Protein AF-A0A351NVK6-F1 (afdb_monomer)

Secondary structure (DSSP, 8-state):
--------EEEEEE-SS-HHHHHHHHHHHHHH-HHHHHHHTTT-EEEE-S--BSSSSHHHHHHHHHSTT--EEEEEEE-HHHHBTTS-TT-HHHHHHHHHHHHHHHHHHT-EEEEE-PBPSSGGG-BSS-HHHHHH-SEEEEEEEETTEEEEEEEEESSS-S--EEEEEEEEEEEEE-TTS-EEEEEEEEE----GGGTT------HHHHHHHHHHHHHHHHH-B---S-TTS-TTS-B--HHHHHHHHHHHHHHTT---

Mean predicted aligned error: 12.39 Å

Radius of gyration: 25.64 Å; Cα contacts (8 Å, |Δi|>4): 392; chains: 1; 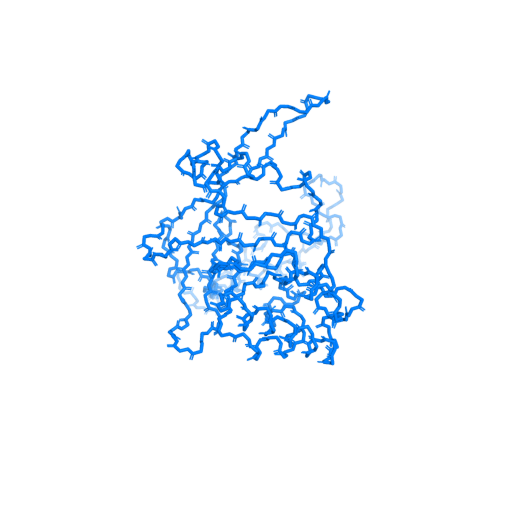bounding box: 64×57×59 Å

pLDDT: mean 86.12, std 10.85, range [50.62, 97.88]

Nearest PDB structures (foldseek):
  8rxc-assembly1_F  TM=6.927E-01  e=2.522E-06  Streptococcus pneumoniae
  7s65-assembly1_D  TM=7.298E-01  e=1.080E-04  Synechococcus elongatus
  7qv8-assembly1_A  TM=6.633E-01  e=9.583E-05  Leishmania infantum
  8gbj-assembly1_C  TM=6.258E-01  e=2.976E-04  Homo sapiens
  2vk7-assembly2_B  TM=3.789E-01  e=2.896E+00  Clostridium perfringens

Sequence (260 aa):
MGHKTRIGQVLYLACEGGKKSFAPRIEAISRAKSFLKEKRDSDNFLLLPLQVDLHGKQDAQAITAAIPEQKLSLIVVDTLAMSIGAGSENDSADMAQFIQNIGKLKAHYNCHVMIIHHTGKDKSRGARGHTSLRAAVDTEIEVKVDGSIRIAETKKQRDMENGKKVGFTLRVIELGLDDEHDQITSCVVEQSDADLSSVGRARKVSPNERIAKQALDAAIAQFGRKMADKENYPANRNVVSIDNWRSIFLKMRIDSGAKE

Structure (mmCIF, N/CA/C/O backbone):
data_AF-A0A351NVK6-F1
#
_entry.id   AF-A0A351NVK6-F1
#
loop_
_atom_site.group_PDB
_atom_site.id
_atom_site.type_symbol
_atom_site.label_atom_id
_atom_site.label_alt_id
_atom_site.label_comp_id
_atom_site.label_asym_id
_atom_site.label_entity_id
_atom_site.label_seq_id
_atom_site.pdbx_PDB_ins_code
_atom_site.Cartn_x
_atom_site.Cartn_y
_atom_site.Cartn_z
_atom_site.occupancy
_atom_site.B_iso_or_equiv
_atom_site.auth_seq_id
_atom_site.auth_comp_id
_atom_site.auth_asym_id
_atom_site.auth_atom_id
_atom_site.pdbx_PDB_model_num
ATOM 1 N N . MET A 1 1 ? -12.501 -7.262 -12.170 1.00 59.94 1 MET A N 1
ATOM 2 C CA . MET A 1 1 ? -11.978 -8.359 -11.326 1.00 59.94 1 MET A CA 1
ATOM 3 C C . MET A 1 1 ? -13.117 -9.002 -10.541 1.00 59.94 1 MET A C 1
ATOM 5 O O . MET A 1 1 ? -13.249 -8.703 -9.368 1.00 59.94 1 MET A O 1
ATOM 9 N N . GLY A 1 2 ? -13.965 -9.820 -11.182 1.00 66.56 2 GLY A N 1
ATOM 10 C CA . GLY A 1 2 ? -15.278 -10.310 -10.700 1.00 66.56 2 GLY A CA 1
ATOM 11 C C . GLY A 1 2 ? -15.314 -11.177 -9.427 1.00 66.56 2 GLY A C 1
ATOM 12 O O . GLY A 1 2 ? -16.003 -12.191 -9.383 1.00 66.56 2 GLY A O 1
ATOM 13 N N . HIS A 1 3 ? -14.576 -10.802 -8.385 1.00 78.62 3 HIS A N 1
ATOM 14 C CA . HIS A 1 3 ? -14.659 -11.376 -7.054 1.00 78.62 3 HIS A CA 1
ATOM 15 C C . HIS A 1 3 ? -15.852 -10.795 -6.302 1.00 78.62 3 HIS A C 1
ATOM 17 O O . HIS A 1 3 ? -16.165 -9.611 -6.419 1.00 78.62 3 HIS A O 1
ATOM 23 N N . LYS A 1 4 ? -16.507 -11.641 -5.503 1.00 83.88 4 LYS A N 1
ATOM 24 C CA . LYS A 1 4 ? -17.576 -11.205 -4.607 1.00 83.88 4 LYS A CA 1
ATOM 25 C C . LYS A 1 4 ? -16.994 -10.233 -3.583 1.00 83.88 4 LYS A C 1
ATOM 27 O O . LYS A 1 4 ? -16.036 -10.569 -2.891 1.00 83.88 4 LYS A O 1
ATOM 32 N N . THR A 1 5 ? -17.591 -9.056 -3.477 1.00 85.31 5 THR A N 1
ATOM 33 C CA . THR A 1 5 ? -17.244 -8.038 -2.483 1.00 85.31 5 THR A CA 1
ATOM 34 C C . THR A 1 5 ? -18.448 -7.752 -1.593 1.00 85.31 5 THR A C 1
ATOM 36 O O . THR A 1 5 ? -19.582 -8.113 -1.914 1.00 85.31 5 THR A O 1
ATOM 39 N N . ARG A 1 6 ? -18.200 -7.127 -0.441 1.00 83.62 6 ARG A N 1
ATOM 40 C CA . ARG A 1 6 ? -19.244 -6.564 0.418 1.00 83.62 6 ARG A CA 1
ATOM 41 C C . ARG A 1 6 ? -19.133 -5.047 0.354 1.00 83.62 6 ARG A C 1
ATOM 43 O O . ARG A 1 6 ? -18.022 -4.524 0.378 1.00 83.62 6 ARG A O 1
ATOM 50 N N . ILE A 1 7 ? -20.268 -4.363 0.253 1.00 83.12 7 ILE A N 1
ATOM 51 C CA . ILE A 1 7 ? -20.309 -2.905 0.379 1.00 83.12 7 ILE A CA 1
ATOM 52 C C . ILE A 1 7 ? -20.100 -2.565 1.853 1.00 83.12 7 ILE A C 1
ATOM 54 O O . ILE A 1 7 ? -20.681 -3.210 2.724 1.00 83.12 7 ILE A O 1
ATOM 58 N N . GLY A 1 8 ? -19.274 -1.562 2.116 1.00 87.06 8 GLY A N 1
ATOM 59 C CA . GLY A 1 8 ? -19.003 -1.084 3.457 1.00 87.06 8 GLY A CA 1
ATOM 60 C C . GLY A 1 8 ? -18.209 0.209 3.414 1.00 87.06 8 GLY A C 1
ATOM 61 O O . GLY A 1 8 ? -17.595 0.529 2.393 1.00 87.06 8 GLY A O 1
ATOM 62 N N . GLN A 1 9 ? -18.239 0.945 4.518 1.00 89.94 9 GLN A N 1
ATOM 63 C CA . GLN A 1 9 ? -17.547 2.217 4.613 1.00 89.94 9 GLN A CA 1
ATOM 64 C C . GLN A 1 9 ? -16.037 2.002 4.753 1.00 89.94 9 GLN A C 1
ATOM 66 O O . GLN A 1 9 ? -15.587 1.084 5.450 1.00 89.94 9 GLN A O 1
ATOM 71 N N . VAL A 1 10 ? -15.258 2.841 4.076 1.00 91.94 10 VAL A N 1
ATOM 72 C CA . VAL A 1 10 ? -13.798 2.768 4.037 1.00 91.94 10 VAL A CA 1
ATOM 73 C C . VAL A 1 10 ? -13.206 4.040 4.621 1.00 91.94 10 VAL A C 1
ATOM 75 O O . VAL A 1 10 ? -13.544 5.130 4.170 1.00 91.94 10 VAL A O 1
ATOM 78 N N . LEU A 1 11 ? -12.280 3.893 5.565 1.00 93.75 11 LEU A N 1
ATOM 79 C CA . LEU A 1 11 ? -11.395 4.970 5.997 1.00 93.75 11 LEU A CA 1
ATOM 80 C C . LEU A 1 11 ? -10.050 4.829 5.285 1.00 93.75 11 LEU A C 1
ATOM 82 O O . LEU A 1 11 ? -9.398 3.795 5.396 1.00 93.75 11 LEU A O 1
ATOM 86 N N . TYR A 1 12 ? -9.621 5.864 4.574 1.00 93.81 12 TYR A N 1
ATOM 87 C CA . TYR A 1 12 ? -8.324 5.927 3.913 1.00 93.81 12 TYR A CA 1
ATOM 88 C C . TYR A 1 12 ? -7.448 6.980 4.589 1.00 93.81 12 TYR A C 1
ATOM 90 O O . TYR A 1 12 ? -7.691 8.179 4.449 1.00 93.81 12 TYR A O 1
ATOM 98 N N . LEU A 1 13 ? -6.418 6.534 5.304 1.00 94.25 13 LEU A N 1
ATOM 99 C CA . LEU A 1 13 ? -5.396 7.387 5.905 1.00 94.25 13 LEU A CA 1
ATOM 100 C C . LEU A 1 13 ? -4.287 7.632 4.873 1.00 94.25 13 LEU A C 1
ATOM 102 O O . LEU A 1 13 ? -3.364 6.827 4.743 1.00 94.25 13 LEU A O 1
ATOM 106 N N . ALA A 1 14 ? -4.397 8.729 4.123 1.00 92.81 14 ALA A N 1
ATOM 107 C CA . ALA A 1 14 ? -3.377 9.171 3.174 1.00 92.81 14 ALA A CA 1
ATOM 108 C C . ALA A 1 14 ? -2.303 9.970 3.930 1.00 92.81 14 ALA A C 1
ATOM 110 O O . ALA A 1 14 ? -2.319 11.199 3.974 1.00 92.81 14 ALA A O 1
ATOM 111 N N . CYS A 1 15 ? -1.403 9.228 4.569 1.00 90.44 15 CYS A N 1
ATOM 112 C CA . CYS A 1 15 ? -0.291 9.728 5.376 1.00 90.44 15 CYS A CA 1
ATOM 113 C C . CYS A 1 15 ? 0.842 10.280 4.501 1.00 90.44 15 CYS A C 1
ATOM 115 O O . CYS A 1 15 ? 1.662 11.071 4.964 1.00 90.44 15 CYS A O 1
ATOM 117 N N . GLU A 1 16 ? 0.891 9.862 3.235 1.00 81.44 16 GLU A N 1
ATOM 118 C CA . GLU A 1 16 ? 1.809 10.369 2.223 1.00 81.44 16 GLU A CA 1
ATOM 119 C C . GLU A 1 16 ? 1.097 11.341 1.275 1.00 81.44 16 GLU A C 1
ATOM 121 O O . GLU A 1 16 ? 0.116 10.983 0.626 1.00 81.44 16 GLU A O 1
ATOM 126 N N . GLY A 1 17 ? 1.629 12.561 1.158 1.00 67.12 17 GLY A N 1
ATOM 127 C CA . GLY A 1 17 ? 1.089 13.591 0.273 1.00 67.12 17 GLY A CA 1
ATOM 128 C C . GLY A 1 17 ? -0.245 14.168 0.768 1.00 67.12 17 GLY A C 1
ATOM 129 O O . GLY A 1 17 ? -1.233 13.474 0.966 1.00 67.12 17 GLY A O 1
ATOM 130 N N . GLY A 1 18 ? -0.314 15.490 0.936 1.00 68.94 18 GLY A N 1
ATOM 131 C CA . GLY A 1 18 ? -1.555 16.150 1.364 1.00 68.94 18 GLY A CA 1
ATOM 132 C C . GLY A 1 18 ? -2.690 16.061 0.329 1.00 68.94 18 GLY A C 1
ATOM 133 O O . GLY A 1 18 ? -2.537 15.488 -0.754 1.00 68.94 18 GLY A O 1
ATOM 134 N N . LYS A 1 19 ? -3.822 16.725 0.621 1.00 66.31 19 LYS A N 1
ATOM 135 C CA . LYS A 1 19 ? -5.043 16.778 -0.226 1.00 66.31 19 LYS A CA 1
ATOM 136 C C . LYS A 1 19 ? -4.774 16.943 -1.728 1.00 66.31 19 LYS A C 1
ATOM 138 O O . LYS A 1 19 ? -5.439 16.304 -2.543 1.00 66.31 19 LYS A O 1
ATOM 143 N N . LYS A 1 20 ? -3.788 17.773 -2.090 1.00 74.19 20 LYS A N 1
ATOM 144 C CA . LYS A 1 20 ? -3.419 18.072 -3.483 1.00 74.19 20 LYS A CA 1
ATOM 145 C C . LYS A 1 20 ? -2.945 16.842 -4.271 1.00 74.19 20 LYS A C 1
ATOM 147 O O . LYS A 1 20 ? -3.176 16.779 -5.469 1.00 74.19 20 LYS A O 1
ATOM 152 N N . SER A 1 21 ? -2.335 15.854 -3.615 1.00 77.69 21 SER A N 1
ATOM 153 C CA . SER A 1 21 ? -1.817 14.649 -4.281 1.00 77.69 21 SER A CA 1
ATOM 154 C C . SER A 1 21 ? -2.906 13.612 -4.596 1.00 77.69 21 SER A C 1
ATOM 156 O O . SER A 1 21 ? -2.789 12.843 -5.552 1.00 77.69 21 SER A O 1
ATOM 158 N N . PHE A 1 22 ? -3.984 13.599 -3.805 1.00 84.31 22 PHE A N 1
ATOM 159 C CA . PHE A 1 22 ? -5.036 12.587 -3.890 1.00 84.31 22 PHE A CA 1
ATOM 160 C C . PHE A 1 22 ? -6.212 13.029 -4.771 1.00 84.31 22 PHE A C 1
ATOM 162 O O . PHE A 1 22 ? -6.830 12.197 -5.437 1.00 84.31 22 PHE A O 1
ATOM 169 N N . ALA A 1 23 ? -6.501 14.335 -4.824 1.00 86.19 23 ALA A N 1
ATOM 170 C CA . ALA A 1 23 ? -7.608 14.881 -5.612 1.00 86.19 23 ALA A CA 1
ATOM 171 C C . ALA A 1 23 ? -7.548 14.511 -7.114 1.00 86.19 23 ALA A C 1
ATOM 173 O O . ALA A 1 23 ? -8.564 14.032 -7.623 1.00 86.19 23 ALA A O 1
ATOM 174 N N . PRO A 1 24 ? -6.391 14.591 -7.809 1.00 89.50 24 PRO A N 1
ATOM 175 C CA . PRO A 1 24 ? -6.283 14.151 -9.204 1.00 89.50 24 PRO A CA 1
ATOM 176 C C . PRO A 1 24 ? -6.651 12.674 -9.411 1.00 89.50 24 PRO A C 1
ATOM 178 O O . PRO A 1 24 ? -7.265 12.312 -10.412 1.00 89.50 24 PRO A O 1
ATOM 181 N N . ARG A 1 25 ? -6.321 11.806 -8.442 1.00 90.12 25 ARG A N 1
ATOM 182 C CA . ARG A 1 25 ? -6.625 10.366 -8.510 1.00 90.12 25 ARG A CA 1
ATOM 183 C C . ARG A 1 25 ? -8.131 10.117 -8.416 1.00 90.12 25 ARG A C 1
ATOM 185 O O . ARG A 1 25 ? -8.675 9.327 -9.184 1.00 90.12 25 ARG A O 1
ATOM 192 N N . ILE A 1 26 ? -8.808 10.815 -7.503 1.00 87.88 26 ILE A N 1
ATOM 193 C CA . ILE A 1 26 ? -10.269 10.742 -7.356 1.00 87.88 26 ILE A CA 1
ATOM 194 C C . ILE A 1 26 ? -10.974 11.263 -8.609 1.00 87.88 26 ILE A C 1
ATOM 196 O O . ILE A 1 26 ? -11.939 10.646 -9.065 1.00 87.88 26 ILE A O 1
ATOM 200 N N . GLU A 1 27 ? -10.484 12.357 -9.187 1.00 89.75 27 GLU A N 1
ATOM 201 C CA . GLU A 1 27 ? -11.046 12.917 -10.416 1.00 89.75 27 GLU A CA 1
ATOM 202 C C . GLU A 1 27 ? -10.884 11.954 -11.601 1.00 89.75 27 GLU A C 1
ATOM 204 O O . GLU A 1 27 ? -11.861 11.649 -12.286 1.00 89.75 27 GLU A O 1
ATOM 209 N N . ALA A 1 28 ? -9.693 11.378 -11.796 1.00 92.88 28 ALA A N 1
ATOM 210 C CA . ALA A 1 28 ? -9.465 10.387 -12.848 1.00 92.88 28 ALA A CA 1
ATOM 211 C C . ALA A 1 28 ? -10.385 9.165 -12.717 1.00 92.88 28 ALA A C 1
ATOM 213 O O . ALA A 1 28 ? -10.957 8.710 -13.711 1.00 92.88 28 ALA A O 1
ATOM 214 N N . ILE A 1 29 ? -10.570 8.654 -11.494 1.00 90.75 29 ILE A N 1
ATOM 215 C CA . ILE A 1 29 ? -11.506 7.554 -11.224 1.00 90.75 29 ILE A CA 1
ATOM 216 C C . ILE A 1 29 ? -12.941 7.978 -11.546 1.00 90.75 29 ILE A C 1
ATOM 218 O O . ILE A 1 29 ? -13.659 7.215 -12.188 1.00 90.75 29 ILE A O 1
ATOM 222 N N . SER A 1 30 ? -13.345 9.186 -11.150 1.00 89.00 30 SER A N 1
ATOM 223 C CA . SER A 1 30 ? -14.704 9.695 -11.368 1.00 89.00 30 SER A CA 1
ATOM 224 C C . SER A 1 30 ? -15.031 9.845 -12.856 1.00 89.00 30 SER A C 1
ATOM 226 O O . SER A 1 30 ? -16.130 9.477 -13.271 1.00 89.00 30 SER A O 1
ATOM 228 N N . ARG A 1 31 ? -14.074 10.312 -13.674 1.00 90.44 31 ARG A N 1
ATOM 229 C CA . ARG A 1 31 ? -14.219 10.401 -15.139 1.00 90.44 31 ARG A CA 1
ATOM 230 C C . ARG A 1 31 ? -14.267 9.030 -15.806 1.00 90.44 31 ARG A C 1
ATOM 232 O O . ARG A 1 31 ? -15.077 8.804 -16.697 1.00 90.44 31 ARG A O 1
ATOM 239 N N . ALA A 1 32 ? -13.403 8.108 -15.384 1.00 90.19 32 ALA A N 1
ATOM 240 C CA . ALA A 1 32 ? -13.285 6.799 -16.021 1.00 90.19 32 ALA A CA 1
ATOM 241 C C . ALA A 1 32 ? -14.355 5.789 -15.577 1.00 90.19 32 ALA A C 1
ATOM 243 O O . ALA A 1 32 ? -14.613 4.821 -16.291 1.00 90.19 32 ALA A O 1
ATOM 244 N N . LYS A 1 33 ? -14.912 5.947 -14.370 1.00 86.06 33 LYS A N 1
ATOM 245 C CA . LYS A 1 33 ? -15.803 4.979 -13.714 1.00 86.06 33 LYS A CA 1
ATOM 246 C C . LYS A 1 33 ? -16.938 5.720 -13.001 1.00 86.06 33 LYS A C 1
ATOM 248 O O . LYS A 1 33 ? -16.966 5.790 -11.775 1.00 86.06 33 LYS A O 1
ATOM 253 N N . SER A 1 34 ? -17.889 6.244 -13.775 1.00 79.44 34 SER A N 1
ATOM 254 C CA . SER A 1 34 ? -19.006 7.074 -13.286 1.00 79.44 34 SER A CA 1
ATOM 255 C C . SER A 1 34 ? -19.792 6.452 -12.124 1.00 79.44 34 SER A C 1
ATOM 257 O O . SER A 1 34 ? -20.114 7.149 -11.168 1.00 79.44 34 SER A O 1
ATOM 259 N N . PHE A 1 35 ? -20.007 5.133 -12.123 1.00 78.19 35 PHE A N 1
ATOM 260 C CA . PHE A 1 35 ? -20.691 4.435 -11.024 1.00 78.19 35 PHE A CA 1
ATOM 261 C C . PHE A 1 35 ? -19.970 4.553 -9.663 1.00 78.19 35 PHE A C 1
ATOM 263 O O . PHE A 1 35 ? -20.600 4.423 -8.617 1.00 78.19 35 PHE A O 1
ATOM 270 N N . LEU A 1 36 ? -18.648 4.780 -9.645 1.00 79.00 36 LEU A N 1
ATOM 271 C CA . LEU A 1 36 ? -17.893 5.007 -8.407 1.00 79.00 36 LEU A CA 1
ATOM 272 C C . LEU A 1 36 ? -18.061 6.433 -7.884 1.00 79.00 36 LEU A C 1
ATOM 274 O O . LEU A 1 36 ? -17.941 6.638 -6.678 1.00 79.00 36 LEU A O 1
ATOM 278 N N . LYS A 1 37 ? -18.370 7.397 -8.758 1.00 75.06 37 LYS A N 1
ATOM 279 C CA . LYS A 1 37 ? -18.689 8.771 -8.356 1.00 75.06 37 LYS A CA 1
ATOM 280 C C . LYS A 1 37 ? -19.937 8.781 -7.469 1.00 75.06 37 LYS A C 1
ATOM 282 O O . LYS A 1 37 ? -19.877 9.256 -6.344 1.00 75.06 37 LYS A O 1
ATOM 287 N N . GLU A 1 38 ? -21.003 8.115 -7.906 1.00 70.38 38 GLU A N 1
ATOM 288 C CA . GLU A 1 38 ? -22.253 7.993 -7.138 1.00 70.38 38 GLU A CA 1
ATOM 289 C C . GLU A 1 38 ? -22.053 7.307 -5.775 1.00 70.38 38 GLU A C 1
ATOM 291 O O . GLU A 1 38 ? -22.691 7.662 -4.788 1.00 70.38 38 GLU A O 1
ATOM 296 N N . LYS A 1 39 ? -21.146 6.323 -5.696 1.00 69.69 39 LYS A N 1
ATOM 297 C CA . LYS A 1 39 ? -20.821 5.617 -4.443 1.00 69.69 39 LYS A CA 1
ATOM 298 C C . LYS A 1 39 ? -19.910 6.409 -3.510 1.00 69.69 39 LYS A C 1
ATOM 300 O O . LYS A 1 39 ? -19.938 6.173 -2.304 1.00 69.69 39 LYS A O 1
ATOM 305 N N . ARG A 1 40 ? -19.087 7.312 -4.045 1.00 69.62 40 ARG A N 1
ATOM 306 C CA . ARG A 1 40 ? -18.310 8.260 -3.240 1.00 69.62 40 ARG A CA 1
ATOM 307 C C . ARG A 1 40 ? -19.245 9.246 -2.550 1.00 69.62 40 ARG A C 1
ATOM 309 O O . ARG A 1 40 ? -19.085 9.480 -1.360 1.00 69.62 40 ARG A O 1
ATOM 316 N N . ASP A 1 41 ? -20.214 9.770 -3.294 1.00 67.31 41 ASP A N 1
ATOM 317 C CA . ASP A 1 41 ? -21.150 10.789 -2.810 1.00 67.31 41 ASP A CA 1
ATOM 318 C C . ASP A 1 41 ? -22.140 10.237 -1.760 1.00 67.31 41 ASP A C 1
ATOM 320 O O . ASP A 1 41 ? -22.880 10.995 -1.145 1.00 67.31 41 ASP A O 1
ATOM 324 N N . SER A 1 42 ? -22.131 8.920 -1.513 1.00 65.31 42 SER A N 1
ATOM 325 C CA . SER A 1 42 ? -22.955 8.242 -0.508 1.00 65.31 42 SER A CA 1
ATOM 326 C C . SER A 1 42 ? -22.229 7.996 0.832 1.00 65.31 42 SER A C 1
ATOM 328 O O . SER A 1 42 ? -22.480 6.969 1.463 1.00 65.31 42 SER A O 1
ATOM 330 N N . ASP A 1 43 ? -21.262 8.840 1.211 1.00 73.00 43 ASP A N 1
ATOM 331 C CA . ASP A 1 43 ? -20.477 8.789 2.468 1.00 73.00 43 ASP A CA 1
ATOM 332 C C . ASP A 1 43 ? -19.752 7.460 2.784 1.00 73.00 43 ASP A C 1
ATOM 334 O O . ASP A 1 43 ? -19.269 7.229 3.895 1.00 73.00 43 ASP A O 1
ATOM 338 N N . ASN A 1 44 ? -19.599 6.574 1.793 1.00 83.56 44 ASN A N 1
ATOM 339 C CA . ASN A 1 44 ? -18.946 5.270 1.966 1.00 83.56 44 ASN A CA 1
ATOM 340 C C . ASN A 1 44 ? -17.409 5.343 1.930 1.00 83.56 44 ASN A C 1
ATOM 342 O O . ASN A 1 44 ? -16.741 4.325 2.118 1.00 83.56 44 ASN A O 1
ATOM 346 N N . PHE A 1 45 ? -16.832 6.519 1.676 1.00 87.56 45 PHE A N 1
ATOM 347 C CA . PHE A 1 45 ? -15.389 6.715 1.572 1.00 87.56 45 PHE A CA 1
ATOM 348 C C . PHE A 1 45 ? -14.947 7.962 2.339 1.00 87.56 45 PHE A C 1
ATOM 350 O O . PHE A 1 45 ? -15.184 9.090 1.911 1.00 87.56 45 PHE A O 1
ATOM 357 N N . LEU A 1 46 ? -14.264 7.743 3.460 1.00 89.38 46 LEU A N 1
ATOM 358 C CA . LEU A 1 46 ? -13.672 8.778 4.294 1.00 89.38 46 LEU A CA 1
ATOM 359 C C . LEU A 1 46 ? -12.186 8.889 3.969 1.00 89.38 46 LEU A C 1
ATOM 361 O O . LEU A 1 46 ? -11.425 7.947 4.181 1.00 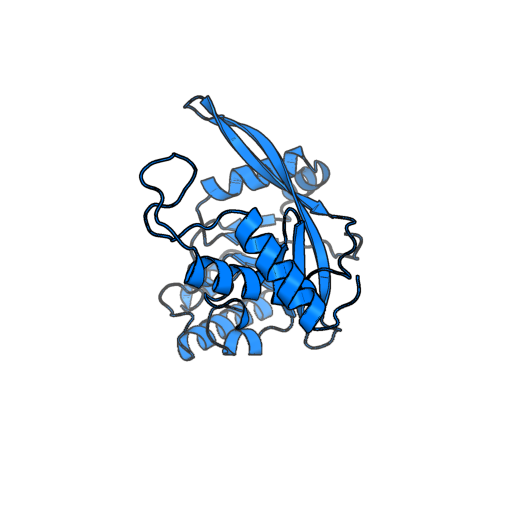89.38 46 LEU A O 1
ATOM 365 N N . LEU A 1 47 ? -11.762 10.046 3.467 1.00 89.12 47 LEU A N 1
ATOM 366 C CA . LEU A 1 47 ? -10.355 10.337 3.209 1.00 89.12 47 LEU A CA 1
ATOM 367 C C . LEU A 1 47 ? -9.801 11.221 4.322 1.00 89.12 47 LEU A C 1
ATOM 369 O O . LEU A 1 47 ? -10.279 12.340 4.514 1.00 89.12 47 LEU A O 1
ATOM 373 N N . LEU A 1 48 ? -8.748 10.751 4.985 1.00 91.12 48 LEU A N 1
ATOM 374 C CA . LEU A 1 48 ? -7.979 11.517 5.954 1.00 91.12 48 LEU A CA 1
ATOM 375 C C . LEU A 1 48 ? -6.572 11.795 5.388 1.00 91.12 48 LEU A C 1
ATOM 377 O O . LEU A 1 48 ? -5.692 10.942 5.479 1.00 91.12 48 LEU A O 1
ATOM 381 N N . PRO A 1 49 ? -6.352 12.961 4.755 1.00 90.50 49 PRO A N 1
ATOM 382 C CA . PRO A 1 49 ? -5.107 13.310 4.074 1.00 90.50 49 PRO A CA 1
ATOM 383 C C . PRO A 1 49 ? -4.152 14.039 5.024 1.00 90.50 49 PRO A C 1
ATOM 385 O O . PRO A 1 49 ? -3.796 15.199 4.793 1.00 90.50 49 P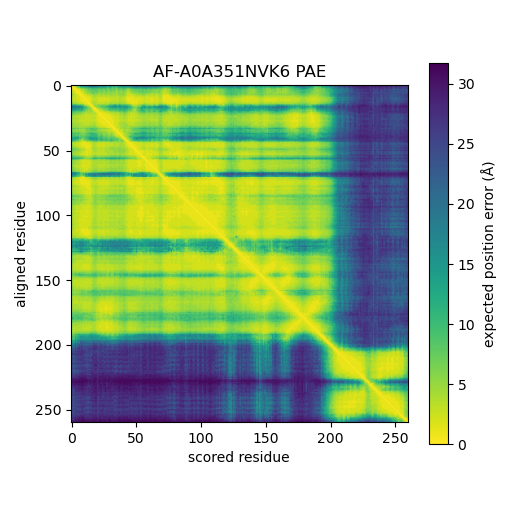RO A O 1
ATOM 388 N N . LEU A 1 50 ? -3.823 13.385 6.135 1.00 89.19 50 LEU A N 1
ATOM 389 C CA . LEU A 1 50 ? -2.892 13.882 7.141 1.00 89.19 50 LEU A CA 1
ATOM 390 C C . LEU A 1 50 ? -1.963 12.764 7.592 1.00 89.19 50 LEU A C 1
ATOM 392 O O . LEU A 1 50 ? -2.322 11.587 7.572 1.00 89.19 50 LEU A O 1
ATOM 396 N N . GLN A 1 51 ? -0.769 13.163 8.008 1.00 91.00 51 GLN A N 1
ATOM 397 C CA . GLN A 1 51 ? 0.187 12.258 8.614 1.00 91.00 51 GLN A CA 1
ATOM 398 C C . GLN A 1 51 ? -0.269 11.898 10.030 1.00 91.00 51 GLN A C 1
ATOM 400 O O . GLN A 1 51 ? -0.623 12.790 10.797 1.00 91.00 51 GLN A O 1
ATOM 405 N N . VAL A 1 52 ? -0.251 10.607 10.359 1.00 93.56 52 VAL A N 1
ATOM 406 C CA . VAL A 1 52 ? -0.580 10.087 11.693 1.00 93.56 52 VAL A CA 1
ATOM 407 C C . VAL A 1 52 ? 0.633 9.408 12.321 1.00 93.56 52 VAL A C 1
ATOM 409 O O . VAL A 1 52 ? 1.507 8.904 11.616 1.00 93.56 52 VAL A O 1
ATOM 412 N N . ASP A 1 53 ? 0.654 9.345 13.645 1.00 95.56 53 ASP A N 1
ATOM 413 C CA . ASP A 1 53 ? 1.572 8.542 14.440 1.00 95.56 53 ASP A CA 1
ATOM 414 C C . ASP A 1 53 ? 0.845 7.333 15.053 1.00 95.56 53 ASP A C 1
ATOM 416 O O . ASP A 1 53 ? 0.308 7.368 16.163 1.00 95.56 53 ASP A O 1
ATOM 420 N N . LEU A 1 54 ? 0.841 6.225 14.312 1.00 96.19 54 LEU A N 1
ATOM 421 C CA . LEU A 1 54 ? 0.282 4.947 14.754 1.00 96.19 54 LEU A CA 1
ATOM 422 C C . LEU A 1 54 ? 1.270 4.115 15.579 1.00 96.19 54 LEU A C 1
ATOM 424 O O . LEU A 1 54 ? 0.898 3.046 16.066 1.00 96.19 54 LEU A O 1
ATOM 428 N N . HIS A 1 55 ? 2.499 4.588 15.781 1.00 94.94 55 HIS A N 1
ATOM 429 C CA . HIS A 1 55 ? 3.394 4.060 16.807 1.00 94.94 55 HIS A CA 1
ATOM 430 C C . HIS A 1 55 ? 3.065 4.677 18.179 1.00 94.94 55 HIS A C 1
ATOM 432 O O . HIS A 1 55 ? 2.964 3.974 19.185 1.00 94.94 55 HIS A O 1
ATOM 438 N N . GLY A 1 56 ? 2.810 5.982 18.218 1.00 92.12 56 GLY A N 1
ATOM 439 C CA . GLY A 1 56 ? 2.353 6.712 19.393 1.00 92.12 56 GLY A CA 1
ATOM 440 C C . GLY A 1 56 ? 0.981 6.259 19.906 1.00 92.12 56 GLY A C 1
ATOM 441 O O . GLY A 1 56 ? 0.244 5.498 19.280 1.00 92.12 56 GLY A O 1
ATOM 442 N N . LYS A 1 57 ? 0.609 6.715 21.107 1.00 81.00 57 LYS A N 1
ATOM 443 C CA . LYS A 1 57 ? -0.668 6.330 21.746 1.00 81.00 57 LYS A CA 1
ATOM 444 C C . LYS A 1 57 ? -1.847 7.230 21.365 1.00 81.00 57 LYS A C 1
ATOM 446 O O . LYS A 1 57 ? -2.988 6.818 21.546 1.00 81.00 57 LYS A O 1
ATOM 451 N N . GLN A 1 58 ? -1.570 8.441 20.890 1.00 93.00 58 GLN A N 1
ATOM 452 C CA . GLN A 1 58 ? -2.554 9.521 20.791 1.00 93.00 58 GLN A CA 1
ATOM 453 C C . GLN A 1 58 ? -3.410 9.395 19.529 1.00 93.00 58 GLN A C 1
ATOM 455 O O . GLN A 1 58 ? -4.633 9.366 19.632 1.00 93.00 58 GLN A O 1
ATOM 460 N N . ASP A 1 59 ? -2.797 9.223 18.358 1.00 94.94 59 ASP A N 1
ATOM 461 C CA . ASP A 1 59 ? -3.540 9.310 17.095 1.00 94.94 59 ASP A CA 1
ATOM 462 C C . ASP A 1 59 ? -4.489 8.136 16.876 1.00 94.94 59 ASP A C 1
ATOM 464 O O . ASP A 1 59 ? -5.608 8.331 16.411 1.00 94.94 59 ASP A O 1
ATOM 468 N N . ALA A 1 60 ? -4.113 6.922 17.288 1.00 92.88 60 ALA A N 1
ATOM 469 C CA . ALA A 1 60 ? -5.033 5.786 17.241 1.00 92.88 60 ALA A CA 1
ATOM 470 C C . ALA A 1 60 ? -6.302 6.049 18.078 1.00 92.88 60 ALA A C 1
ATOM 472 O O . ALA A 1 60 ? -7.401 5.712 17.644 1.00 92.88 60 ALA A O 1
ATOM 473 N N . GLN A 1 61 ? -6.164 6.689 19.246 1.00 92.56 61 GLN A N 1
ATOM 474 C CA . GLN A 1 61 ? -7.299 7.071 20.093 1.00 92.56 61 GLN A CA 1
ATOM 475 C C . GLN A 1 61 ? -8.087 8.243 19.501 1.00 92.56 61 GLN A C 1
ATOM 477 O O . GLN A 1 61 ? -9.317 8.233 19.529 1.00 92.56 61 GLN A O 1
ATOM 482 N N . ALA A 1 62 ? -7.394 9.230 18.932 1.00 93.38 62 ALA A N 1
ATOM 483 C CA . ALA A 1 62 ? -8.021 10.361 18.261 1.00 93.38 62 ALA A CA 1
ATOM 484 C C . ALA A 1 62 ? -8.865 9.898 17.066 1.00 93.38 62 ALA A C 1
ATOM 486 O O . ALA A 1 62 ? -9.990 10.359 16.907 1.00 93.38 62 ALA A O 1
ATOM 487 N N . ILE A 1 63 ? -8.383 8.923 16.285 1.00 92.56 63 ILE A N 1
ATOM 488 C CA . ILE A 1 63 ? -9.139 8.309 15.186 1.00 92.56 63 ILE A CA 1
ATOM 489 C C . ILE A 1 63 ? -10.422 7.659 15.714 1.00 92.56 63 ILE A C 1
ATOM 491 O O . ILE A 1 63 ? -11.490 7.902 15.159 1.00 92.56 63 ILE A O 1
ATOM 495 N N . THR A 1 64 ? -10.347 6.864 16.788 1.00 91.62 64 THR A N 1
ATOM 496 C CA . THR A 1 64 ? -11.540 6.228 17.388 1.00 91.62 64 THR A CA 1
ATOM 497 C C . THR A 1 64 ? -12.515 7.228 18.000 1.00 91.62 64 THR A C 1
ATOM 499 O O . THR A 1 64 ? -13.719 7.010 17.961 1.00 91.62 64 THR A O 1
ATOM 502 N N . ALA A 1 65 ? -12.016 8.343 18.535 1.00 91.25 65 ALA A N 1
ATOM 503 C CA . ALA A 1 65 ? -12.856 9.396 19.095 1.00 91.25 65 ALA A CA 1
ATOM 504 C C . ALA A 1 65 ? -13.520 10.257 18.008 1.00 91.25 65 ALA A C 1
ATOM 506 O O . ALA A 1 65 ? -14.651 10.698 18.187 1.00 91.25 65 ALA A O 1
ATOM 507 N N . ALA A 1 66 ? -12.823 10.502 16.895 1.00 89.56 66 ALA A N 1
ATOM 508 C CA . ALA A 1 66 ? -13.304 11.330 15.791 1.00 89.56 66 ALA A CA 1
ATOM 509 C C . ALA A 1 66 ? -14.282 10.594 14.865 1.00 89.56 66 ALA A C 1
ATOM 511 O O . ALA A 1 66 ? -15.080 11.240 14.189 1.00 89.56 66 ALA A O 1
ATOM 512 N N . ILE A 1 67 ? -14.237 9.259 14.841 1.00 87.56 67 ILE A N 1
ATOM 513 C CA . ILE A 1 67 ? -15.132 8.419 14.037 1.00 87.56 67 ILE A CA 1
ATOM 514 C C . ILE A 1 67 ? -15.930 7.482 14.971 1.00 87.56 67 ILE A C 1
ATOM 516 O O . ILE A 1 67 ? -15.777 6.260 14.911 1.00 87.56 67 ILE A O 1
ATOM 520 N N . PRO A 1 68 ? -16.770 8.028 15.873 1.00 70.75 68 PRO A N 1
ATOM 521 C CA . PRO A 1 68 ? -17.555 7.216 16.789 1.00 70.75 68 PRO A CA 1
ATOM 522 C C . PRO A 1 68 ? -18.726 6.559 16.036 1.00 70.75 68 PRO A C 1
ATOM 524 O O . PRO A 1 68 ? -19.436 7.208 15.272 1.00 70.75 68 PRO A O 1
ATOM 527 N N . GLU A 1 69 ? -18.932 5.258 16.255 1.00 63.41 69 GLU A N 1
ATOM 528 C CA . GLU A 1 69 ? -20.153 4.505 15.890 1.00 63.41 69 GLU A CA 1
ATOM 529 C C . GLU A 1 69 ? -20.409 4.187 14.402 1.00 63.41 69 GLU A C 1
ATOM 531 O O . GLU A 1 69 ? -21.491 3.724 14.033 1.00 63.41 69 GLU A O 1
ATOM 536 N N . GLN A 1 70 ? -19.405 4.308 13.536 1.00 66.12 70 GLN A N 1
ATOM 537 C CA . GLN A 1 70 ? -19.514 3.862 12.143 1.00 66.12 70 GLN A CA 1
ATOM 538 C C . GLN A 1 70 ? -18.984 2.432 11.945 1.00 66.12 70 GLN A C 1
ATOM 540 O O . GLN A 1 70 ? -17.900 2.079 12.414 1.00 66.12 70 GLN A O 1
ATOM 545 N N . LYS A 1 71 ? -19.722 1.590 11.200 1.00 77.06 71 LYS A N 1
ATOM 546 C CA . LYS A 1 71 ? -19.251 0.255 10.778 1.00 77.06 71 LYS A CA 1
ATOM 547 C C . LYS A 1 71 ? -18.267 0.390 9.614 1.00 77.06 71 LYS A C 1
ATOM 549 O O . LYS A 1 71 ? -18.590 0.053 8.470 1.00 77.06 71 LYS A O 1
ATOM 554 N N . LEU A 1 72 ? -17.056 0.866 9.908 1.00 91.25 72 LEU A N 1
ATOM 555 C CA . LEU A 1 72 ? -15.947 0.742 8.969 1.00 91.25 72 LEU A CA 1
ATOM 556 C C . LEU A 1 72 ? -15.787 -0.737 8.618 1.00 91.25 72 LEU A C 1
ATOM 558 O O . LEU A 1 72 ? -15.760 -1.606 9.482 1.00 91.25 72 LEU A O 1
ATOM 562 N N . SER A 1 73 ? -15.717 -1.036 7.329 1.00 92.94 73 SER A N 1
ATOM 563 C CA . SER A 1 73 ? -15.416 -2.384 6.839 1.00 92.94 73 SER A CA 1
ATOM 564 C C . SER A 1 73 ? -13.944 -2.523 6.464 1.00 92.94 73 SER A C 1
ATOM 566 O O . SER A 1 73 ? -13.404 -3.631 6.471 1.00 92.94 73 SER A O 1
ATOM 568 N N . LEU A 1 74 ? -13.288 -1.395 6.179 1.00 95.12 74 LEU A N 1
ATOM 569 C CA . LEU A 1 74 ? -11.887 -1.320 5.800 1.00 95.12 74 LEU A CA 1
ATOM 570 C C . LEU A 1 74 ? -11.252 -0.025 6.317 1.00 95.12 74 LEU A C 1
ATOM 572 O O . LEU A 1 74 ? -11.797 1.059 6.117 1.00 95.12 74 LEU A O 1
ATOM 576 N N . ILE A 1 75 ? -10.063 -0.146 6.895 1.00 96.50 75 ILE A N 1
ATOM 577 C CA . ILE A 1 75 ? -9.133 0.960 7.116 1.00 96.50 75 ILE A CA 1
ATOM 578 C C . ILE A 1 75 ? -7.917 0.726 6.222 1.00 96.50 75 ILE A C 1
ATOM 580 O O . ILE A 1 75 ? -7.309 -0.341 6.276 1.00 96.50 75 ILE A O 1
ATOM 584 N N . VAL A 1 76 ? -7.553 1.709 5.406 1.00 96.88 76 VAL A N 1
ATOM 585 C CA . VAL A 1 76 ? -6.319 1.710 4.615 1.00 96.88 76 VAL A CA 1
ATOM 586 C C . VAL A 1 76 ? -5.333 2.675 5.254 1.00 96.88 76 VAL A C 1
ATOM 588 O O . VAL A 1 76 ? -5.666 3.836 5.477 1.00 96.88 76 VAL A O 1
ATOM 591 N N . VAL A 1 77 ? -4.125 2.198 5.539 1.00 96.88 77 VAL A N 1
ATOM 592 C CA . VAL A 1 77 ? -3.013 2.985 6.077 1.00 96.88 77 VAL A CA 1
ATOM 593 C C . VAL A 1 77 ? -1.957 3.130 4.987 1.00 96.88 77 VAL A C 1
ATOM 595 O O . VAL A 1 77 ? -1.283 2.156 4.649 1.00 96.88 77 VAL A O 1
ATOM 598 N N . ASP A 1 78 ? -1.833 4.328 4.420 1.00 94.25 78 ASP A N 1
ATOM 599 C CA . ASP A 1 78 ? -0.987 4.608 3.259 1.00 94.25 78 ASP A CA 1
ATOM 600 C C . ASP A 1 78 ? -0.011 5.763 3.535 1.00 94.25 78 ASP A C 1
ATOM 602 O O . ASP A 1 78 ? -0.414 6.920 3.527 1.00 94.25 78 ASP A O 1
ATOM 606 N N . THR A 1 79 ? 1.272 5.544 3.815 1.00 92.88 79 THR A N 1
ATOM 607 C CA . THR A 1 79 ? 2.013 4.273 3.911 1.00 92.88 79 THR A CA 1
ATOM 608 C C . THR A 1 79 ? 2.496 4.009 5.340 1.00 92.88 79 THR A C 1
ATOM 610 O O . THR A 1 79 ? 2.452 4.891 6.197 1.00 92.88 79 THR A O 1
ATOM 613 N N . LEU A 1 80 ? 3.013 2.805 5.623 1.00 94.94 80 LEU A N 1
ATOM 614 C CA . LEU A 1 80 ? 3.658 2.466 6.903 1.00 94.94 80 LEU A CA 1
ATOM 615 C C . LEU A 1 80 ? 4.732 3.489 7.286 1.00 94.94 80 LEU A C 1
ATOM 617 O O . LEU A 1 80 ? 4.699 4.030 8.385 1.00 94.94 80 LEU A O 1
ATOM 621 N N . ALA A 1 81 ? 5.650 3.794 6.367 1.00 92.38 81 ALA A N 1
ATOM 622 C CA . ALA A 1 81 ? 6.769 4.698 6.633 1.00 92.38 81 ALA A CA 1
ATOM 623 C C . ALA A 1 81 ? 6.308 6.112 7.019 1.00 92.38 81 ALA A C 1
ATOM 625 O O . ALA A 1 81 ? 6.973 6.779 7.803 1.00 92.38 81 ALA A O 1
ATOM 626 N N . MET A 1 82 ? 5.158 6.548 6.499 1.00 93.69 82 MET A N 1
ATOM 627 C CA . MET A 1 82 ? 4.577 7.849 6.826 1.00 93.69 82 MET A CA 1
ATOM 628 C C . MET A 1 82 ? 3.614 7.806 8.017 1.00 93.69 82 MET A C 1
ATOM 630 O O . MET A 1 82 ? 3.280 8.861 8.541 1.00 93.69 82 MET A O 1
ATOM 634 N N . SER A 1 83 ? 3.184 6.622 8.461 1.00 95.44 83 SER A N 1
ATOM 635 C CA . SER A 1 83 ? 2.209 6.440 9.549 1.00 95.44 83 SER A CA 1
ATOM 636 C C . SER A 1 83 ? 2.812 5.913 10.851 1.00 95.44 83 SER A C 1
ATOM 638 O O . SER A 1 83 ? 2.120 5.846 11.861 1.00 95.44 83 SER A O 1
ATOM 640 N N . ILE A 1 84 ? 4.092 5.531 10.856 1.00 95.19 84 ILE A N 1
ATOM 641 C CA . ILE A 1 84 ? 4.811 5.090 12.062 1.00 95.19 84 ILE A CA 1
ATOM 642 C C . ILE A 1 84 ? 5.304 6.267 12.929 1.00 95.19 84 ILE A C 1
ATOM 644 O O . ILE A 1 84 ? 5.894 6.051 13.983 1.00 95.19 84 ILE A O 1
ATOM 648 N N . GLY A 1 85 ? 5.062 7.511 12.500 1.00 92.88 85 GLY A N 1
ATOM 649 C CA . GLY A 1 85 ? 5.415 8.717 13.249 1.00 92.88 85 GLY A CA 1
ATOM 650 C C . GLY A 1 85 ? 6.904 8.794 13.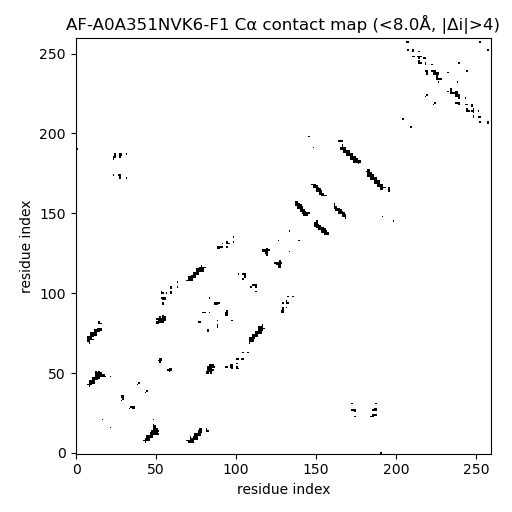586 1.00 92.88 85 GLY A C 1
ATOM 651 O O . GLY A 1 85 ? 7.751 8.738 12.697 1.00 92.88 85 GLY A O 1
ATOM 652 N N . ALA A 1 86 ? 7.219 8.938 14.875 1.00 91.50 86 ALA A N 1
ATOM 653 C CA . ALA A 1 86 ? 8.599 8.999 15.365 1.00 91.50 86 ALA A CA 1
ATOM 654 C C . ALA A 1 86 ? 9.287 7.622 15.478 1.00 91.50 86 ALA A C 1
ATOM 656 O O . ALA A 1 86 ? 10.473 7.566 15.804 1.00 91.50 86 ALA A O 1
ATOM 657 N N . GLY A 1 87 ? 8.558 6.524 15.252 1.00 92.31 87 GLY A N 1
ATOM 658 C CA . GLY A 1 87 ? 9.090 5.166 15.339 1.00 92.31 87 GLY A CA 1
ATOM 659 C C . GLY A 1 87 ? 9.925 4.756 14.122 1.00 92.31 87 GLY A C 1
ATOM 660 O O . GLY A 1 87 ? 9.796 5.291 13.021 1.00 92.31 87 GLY A O 1
ATOM 661 N N . SER A 1 88 ? 10.778 3.756 14.313 1.00 91.75 88 SER A N 1
ATOM 662 C CA . SER A 1 88 ? 11.602 3.152 13.271 1.00 91.75 88 SER A CA 1
ATOM 663 C C . SER A 1 88 ? 10.988 1.852 12.760 1.00 91.75 88 SER A C 1
ATOM 665 O O . SER A 1 88 ? 10.806 0.890 13.500 1.00 91.75 88 SER A O 1
ATOM 667 N N . GLU A 1 89 ? 10.780 1.749 11.445 1.00 90.25 89 GLU A N 1
ATOM 668 C CA . GLU A 1 89 ? 10.297 0.511 10.806 1.00 90.25 89 GLU A CA 1
ATOM 669 C C . GLU A 1 89 ? 11.286 -0.670 10.912 1.00 90.25 89 GLU A C 1
ATOM 671 O O . GLU A 1 89 ? 10.943 -1.805 10.575 1.00 90.25 89 GLU A O 1
ATOM 676 N N . ASN A 1 90 ? 12.528 -0.398 11.328 1.00 89.38 90 ASN A N 1
ATOM 677 C CA . ASN A 1 90 ? 13.580 -1.396 11.518 1.00 89.38 90 ASN A CA 1
ATOM 678 C C . ASN A 1 90 ? 13.739 -1.805 12.987 1.00 89.38 90 ASN A C 1
ATOM 680 O O . ASN A 1 90 ? 14.402 -2.807 13.253 1.00 89.38 90 ASN A O 1
ATOM 684 N N . ASP A 1 91 ? 13.161 -1.045 13.921 1.00 93.19 91 ASP A N 1
ATOM 685 C CA . ASP A 1 91 ? 13.205 -1.369 15.339 1.00 93.19 91 ASP A CA 1
ATOM 686 C C . ASP A 1 91 ? 12.065 -2.323 15.716 1.00 93.19 91 ASP A C 1
ATOM 688 O O . ASP A 1 91 ? 10.914 -2.179 15.296 1.00 93.19 91 ASP A O 1
ATOM 692 N N . SER A 1 92 ? 12.401 -3.346 16.498 1.00 92.88 92 SER A N 1
ATOM 693 C CA . SER A 1 92 ? 11.445 -4.390 16.864 1.00 92.88 92 SER A CA 1
ATOM 694 C C . SER A 1 92 ? 10.375 -3.910 17.849 1.00 92.88 92 SER A C 1
ATOM 696 O O . SER A 1 92 ? 9.231 -4.360 17.748 1.00 92.88 92 SER A O 1
ATOM 698 N N . ALA A 1 93 ? 10.723 -3.006 18.772 1.00 94.94 93 ALA A N 1
ATOM 699 C CA . ALA A 1 93 ? 9.812 -2.480 19.780 1.00 94.94 93 ALA A CA 1
ATOM 700 C C . ALA A 1 93 ? 8.848 -1.470 19.151 1.00 94.94 93 ALA A C 1
ATOM 702 O O . ALA A 1 93 ? 7.636 -1.590 19.352 1.00 94.94 93 ALA A O 1
ATOM 703 N N . ASP A 1 94 ? 9.359 -0.573 18.305 1.00 96.25 94 ASP A N 1
ATOM 704 C CA . ASP A 1 94 ? 8.529 0.396 17.587 1.00 96.25 94 ASP A CA 1
ATOM 705 C C . ASP A 1 94 ? 7.525 -0.316 16.670 1.00 96.25 94 ASP A C 1
ATOM 707 O O . ASP A 1 94 ? 6.319 -0.050 16.693 1.00 96.25 94 ASP A O 1
ATOM 711 N N . MET A 1 95 ? 7.987 -1.316 15.915 1.00 96.31 95 MET A N 1
ATOM 712 C CA . MET A 1 95 ? 7.098 -2.108 15.067 1.00 96.31 95 MET A CA 1
ATOM 713 C C . MET A 1 95 ? 6.082 -2.922 15.870 1.00 96.31 95 MET A C 1
ATOM 715 O O . MET A 1 95 ? 4.935 -3.051 15.438 1.00 96.31 95 MET A O 1
ATOM 719 N N . ALA A 1 96 ? 6.455 -3.462 17.033 1.00 95.50 96 ALA A N 1
ATOM 720 C CA . ALA A 1 96 ? 5.507 -4.152 17.906 1.00 95.50 96 ALA A CA 1
ATOM 721 C C . ALA A 1 96 ? 4.407 -3.200 18.402 1.00 95.50 96 ALA A C 1
ATOM 723 O O . ALA A 1 96 ? 3.226 -3.559 18.380 1.00 95.50 96 ALA A O 1
ATOM 724 N N . GLN A 1 97 ? 4.773 -1.977 18.789 1.00 96.56 97 GLN A N 1
ATOM 725 C CA . GLN A 1 97 ? 3.823 -0.975 19.255 1.00 96.56 97 GLN A CA 1
ATOM 726 C C . GLN A 1 97 ? 2.910 -0.473 18.122 1.00 96.56 97 GLN A C 1
ATOM 728 O O . GLN A 1 97 ? 1.696 -0.372 18.333 1.00 96.56 97 GLN A O 1
ATOM 733 N N . PHE A 1 98 ? 3.448 -0.257 16.915 1.00 97.19 98 PHE A N 1
ATOM 734 C CA . PHE A 1 98 ? 2.661 0.045 15.714 1.00 97.19 98 PHE A CA 1
ATOM 735 C C . PHE A 1 98 ? 1.628 -1.057 15.431 1.00 97.19 98 PHE A C 1
ATOM 737 O O . PHE A 1 98 ? 0.428 -0.795 15.341 1.00 97.19 98 PHE A O 1
ATOM 744 N N . ILE A 1 99 ? 2.069 -2.320 15.376 1.00 96.75 99 ILE A N 1
ATOM 745 C CA . ILE A 1 99 ? 1.196 -3.483 15.139 1.00 96.75 99 ILE A CA 1
ATOM 746 C C . ILE A 1 99 ? 0.111 -3.584 16.220 1.00 96.75 99 ILE A C 1
ATOM 748 O O . ILE A 1 99 ? -1.047 -3.872 15.909 1.00 96.75 99 ILE A O 1
ATOM 752 N N . GLN A 1 100 ? 0.449 -3.317 17.483 1.00 96.50 100 GLN A N 1
ATOM 753 C CA . GLN A 1 100 ? -0.522 -3.327 18.575 1.00 96.50 100 GLN A CA 1
ATOM 754 C C . GLN A 1 100 ? -1.613 -2.264 18.378 1.00 96.50 100 GLN A C 1
ATOM 756 O O . GLN A 1 100 ? -2.790 -2.552 18.597 1.00 96.50 100 GLN A O 1
ATOM 761 N N . ASN A 1 101 ? -1.257 -1.050 17.957 1.00 96.88 101 ASN A N 1
ATOM 762 C CA . ASN A 1 101 ? -2.228 0.017 17.712 1.00 96.88 101 ASN A CA 1
ATOM 763 C C . ASN A 1 101 ? -3.105 -0.263 16.488 1.00 96.88 101 ASN A C 1
ATOM 765 O O . ASN A 1 101 ? -4.317 -0.061 16.555 1.00 96.88 101 ASN A O 1
ATOM 769 N N . ILE A 1 102 ? -2.540 -0.837 15.423 1.00 97.06 102 ILE A N 1
ATOM 770 C CA . ILE A 1 102 ? -3.329 -1.386 14.311 1.00 97.06 102 ILE A CA 1
ATOM 771 C C . ILE A 1 102 ? -4.320 -2.442 14.822 1.00 97.06 102 ILE A C 1
ATOM 773 O O . ILE A 1 102 ? -5.493 -2.428 14.449 1.00 97.06 102 ILE A O 1
ATOM 777 N N . GLY A 1 103 ? -3.879 -3.323 15.725 1.00 95.88 103 GLY A N 1
ATOM 778 C CA . GLY A 1 103 ? -4.734 -4.307 16.387 1.00 95.88 103 GLY A CA 1
ATOM 779 C C . GLY A 1 103 ? -5.887 -3.676 17.175 1.00 95.88 103 GLY A C 1
ATOM 780 O O . GLY A 1 103 ? -7.011 -4.170 17.104 1.00 95.88 103 GLY A O 1
ATOM 781 N N . LYS A 1 104 ? -5.646 -2.554 17.867 1.00 94.81 104 LYS A N 1
ATOM 782 C CA . LYS A 1 104 ? -6.696 -1.795 18.570 1.00 94.81 104 LYS A CA 1
ATOM 783 C C . LYS A 1 104 ? -7.719 -1.212 17.599 1.00 94.81 104 LYS A C 1
ATOM 785 O O . LYS A 1 104 ? -8.909 -1.357 17.851 1.00 94.81 104 LYS A O 1
ATOM 790 N N . LEU A 1 105 ? -7.284 -0.618 16.483 1.00 94.56 105 LEU A N 1
ATOM 791 C CA . LEU A 1 105 ? -8.193 -0.111 15.445 1.00 94.56 105 LEU A CA 1
ATOM 792 C C . LEU A 1 105 ? -9.030 -1.249 14.842 1.00 94.56 105 LEU A C 1
ATOM 794 O O . LEU A 1 105 ? -10.253 -1.148 14.764 1.00 94.56 105 LEU A O 1
ATOM 798 N N . LYS A 1 106 ? -8.381 -2.368 14.494 1.00 94.88 106 LYS A N 1
ATOM 799 C CA . LYS A 1 106 ? -9.045 -3.583 14.003 1.00 94.88 106 LYS A CA 1
ATOM 800 C C . LYS A 1 106 ? -10.124 -4.063 14.977 1.00 94.88 106 LYS A C 1
ATOM 802 O O . LYS A 1 106 ? -11.238 -4.344 14.546 1.00 94.88 106 LYS A O 1
ATOM 807 N N . ALA A 1 107 ? -9.802 -4.148 16.269 1.00 93.50 107 ALA A N 1
ATOM 808 C CA . ALA A 1 107 ? -10.721 -4.616 17.303 1.00 93.50 107 ALA A CA 1
ATOM 809 C C . ALA A 1 107 ? -11.863 -3.627 17.576 1.00 93.50 107 ALA A C 1
ATOM 811 O O . ALA A 1 107 ? -13.008 -4.050 17.699 1.00 93.50 107 ALA A O 1
ATOM 812 N N . HIS A 1 108 ? -11.565 -2.326 17.632 1.00 93.06 108 HIS A N 1
ATOM 813 C CA . HIS A 1 108 ? -12.550 -1.281 17.906 1.00 93.06 108 HIS A CA 1
ATOM 814 C C . HIS A 1 108 ? -13.633 -1.219 16.823 1.00 93.06 108 HIS A C 1
ATOM 816 O O . HIS A 1 108 ? -14.819 -1.226 17.135 1.00 93.06 108 HIS A O 1
ATOM 822 N N . TYR A 1 109 ? -13.230 -1.222 15.549 1.00 93.38 109 TYR A N 1
ATOM 823 C CA . TYR A 1 109 ? -14.164 -1.126 14.423 1.00 93.38 109 TYR A CA 1
ATOM 824 C C . TYR A 1 109 ? -14.667 -2.480 13.907 1.00 93.38 109 TYR A C 1
ATOM 826 O O . TYR A 1 109 ? -15.557 -2.514 13.061 1.00 93.38 109 TYR A O 1
ATOM 834 N N . ASN A 1 110 ? -14.092 -3.595 14.374 1.00 93.06 110 ASN A N 1
ATOM 835 C CA . ASN A 1 110 ? -14.340 -4.941 13.849 1.00 93.06 110 ASN A CA 1
ATOM 836 C C . ASN A 1 110 ? -14.218 -5.010 12.310 1.00 93.06 110 ASN A C 1
ATOM 838 O O . ASN A 1 110 ? -15.100 -5.509 11.607 1.00 93.06 110 ASN A O 1
ATOM 842 N N . CYS A 1 111 ? -13.121 -4.462 11.784 1.00 93.75 111 CYS A N 1
ATOM 843 C CA . CYS A 1 111 ? -12.922 -4.240 10.351 1.00 93.75 111 CYS A CA 1
ATOM 844 C C . CYS A 1 111 ? -11.614 -4.854 9.833 1.00 93.75 111 CYS A C 1
ATOM 846 O O . CYS A 1 111 ? -10.766 -5.304 10.606 1.00 93.75 111 CYS A O 1
ATOM 848 N N . HIS A 1 112 ? -11.423 -4.875 8.511 1.00 95.44 112 HIS A N 1
ATOM 849 C CA . HIS A 1 112 ? -10.113 -5.182 7.938 1.00 95.44 112 HIS A CA 1
ATOM 850 C C . HIS A 1 112 ? -9.204 -3.948 7.993 1.00 95.44 112 HIS A C 1
ATOM 852 O O . HIS A 1 112 ? -9.655 -2.843 7.706 1.00 95.44 112 HIS A O 1
ATOM 858 N N . VAL A 1 113 ? -7.916 -4.134 8.291 1.00 97.12 113 VAL A N 1
ATOM 859 C CA . VAL A 1 113 ? -6.911 -3.069 8.174 1.00 97.12 113 VAL A CA 1
ATOM 860 C C . VAL A 1 113 ? -5.875 -3.474 7.133 1.00 97.12 113 VAL A C 1
ATOM 862 O O . VAL A 1 113 ? -5.231 -4.512 7.272 1.00 97.12 113 VAL A O 1
ATOM 865 N N . MET A 1 114 ? -5.729 -2.653 6.096 1.00 97.88 114 MET A N 1
ATOM 866 C CA . MET A 1 114 ? -4.764 -2.814 5.015 1.00 97.88 114 MET A CA 1
ATOM 867 C C . MET A 1 114 ? -3.645 -1.792 5.185 1.00 97.88 114 MET A C 1
ATOM 869 O O . MET A 1 114 ? -3.905 -0.594 5.242 1.00 97.88 114 MET A O 1
ATOM 873 N N . ILE A 1 115 ? -2.402 -2.261 5.230 1.00 97.06 115 ILE A N 1
ATOM 874 C CA . ILE A 1 115 ? -1.222 -1.403 5.351 1.00 97.06 115 ILE A CA 1
ATOM 875 C C . ILE A 1 115 ? -0.489 -1.407 4.013 1.00 97.06 115 ILE A C 1
ATOM 877 O O . ILE A 1 115 ? -0.090 -2.466 3.528 1.00 97.06 115 ILE A O 1
ATOM 881 N N . ILE A 1 116 ? -0.294 -0.228 3.428 1.00 95.19 116 ILE A N 1
ATOM 882 C CA . ILE A 1 116 ? 0.539 -0.048 2.240 1.00 95.19 116 ILE A CA 1
ATOM 883 C C . ILE A 1 116 ? 1.962 0.231 2.712 1.00 95.19 116 ILE A C 1
ATOM 885 O O . ILE A 1 116 ? 2.209 1.124 3.518 1.00 95.19 116 ILE A O 1
ATOM 889 N N . HIS A 1 117 ? 2.918 -0.553 2.229 1.00 92.25 117 HIS A N 1
ATOM 890 C CA . HIS A 1 117 ? 4.323 -0.387 2.576 1.00 92.25 117 HIS A CA 1
ATOM 891 C C . HIS A 1 117 ? 5.206 -0.677 1.363 1.00 92.25 117 HIS A C 1
ATOM 893 O O . HIS A 1 117 ? 4.819 -1.386 0.431 1.00 92.25 117 HIS A O 1
ATOM 899 N N . HIS A 1 118 ? 6.402 -0.097 1.357 1.00 89.25 118 HIS A N 1
ATOM 900 C CA . HIS A 1 118 ? 7.341 -0.284 0.259 1.00 89.25 118 HIS A CA 1
ATOM 901 C C . HIS A 1 118 ? 8.042 -1.649 0.341 1.00 89.25 118 HIS A C 1
ATOM 903 O O . HIS A 1 118 ? 8.190 -2.245 1.410 1.00 89.25 118 HIS A O 1
ATOM 909 N N . THR A 1 119 ? 8.539 -2.134 -0.796 1.00 83.50 119 THR A N 1
ATOM 910 C CA . THR A 1 119 ? 9.506 -3.242 -0.832 1.00 83.50 119 THR A CA 1
ATOM 911 C C . THR A 1 119 ? 10.880 -2.769 -0.361 1.00 83.50 119 THR A C 1
ATOM 913 O O . THR A 1 119 ? 11.226 -1.595 -0.526 1.00 83.50 119 THR A O 1
ATOM 916 N N . GLY A 1 120 ? 11.686 -3.671 0.205 1.00 74.50 120 GLY A N 1
ATOM 917 C CA . GLY A 1 120 ? 13.057 -3.355 0.607 1.00 74.50 120 GLY A CA 1
ATOM 918 C C . GLY A 1 120 ? 13.944 -2.989 -0.589 1.00 74.50 120 GLY A C 1
ATOM 919 O O . GLY A 1 120 ? 13.603 -3.262 -1.742 1.00 74.50 120 GLY A O 1
ATOM 920 N N . LYS A 1 121 ? 15.115 -2.390 -0.317 1.00 68.06 121 LYS A N 1
ATOM 921 C CA . LYS A 1 121 ? 16.119 -2.087 -1.361 1.00 68.06 121 LYS A CA 1
ATOM 922 C C . LYS A 1 121 ? 16.527 -3.342 -2.136 1.00 68.06 121 LYS A C 1
ATOM 924 O O . LYS A 1 121 ? 16.691 -3.297 -3.351 1.00 68.06 121 LYS A O 1
ATOM 929 N N . ASP A 1 122 ? 16.656 -4.458 -1.426 1.00 69.81 122 ASP A N 1
ATOM 930 C CA . ASP A 1 122 ? 16.844 -5.770 -2.022 1.00 69.81 122 ASP A CA 1
ATOM 931 C C . ASP A 1 122 ? 15.486 -6.453 -2.217 1.00 69.81 122 ASP A C 1
ATOM 933 O O . ASP A 1 122 ? 14.913 -7.022 -1.286 1.00 69.81 122 ASP A O 1
ATOM 937 N N . LYS A 1 123 ? 14.982 -6.413 -3.454 1.00 66.25 123 LYS A N 1
ATOM 938 C CA . LYS A 1 123 ? 13.706 -7.041 -3.822 1.00 66.25 123 LYS A CA 1
ATOM 939 C C . LYS A 1 123 ? 13.697 -8.554 -3.591 1.00 66.25 123 LYS A C 1
ATOM 941 O O . LYS A 1 123 ? 12.619 -9.125 -3.456 1.00 66.25 123 LYS A O 1
ATOM 946 N N . SER A 1 124 ? 14.861 -9.211 -3.539 1.00 64.38 124 SER A N 1
ATOM 947 C CA . SER A 1 124 ? 14.936 -10.649 -3.244 1.00 64.38 124 SER A CA 1
ATOM 948 C C . SER A 1 124 ? 14.588 -10.970 -1.789 1.00 64.38 124 SER A C 1
ATOM 950 O O . SER A 1 124 ? 14.140 -12.075 -1.491 1.00 64.38 124 SER A O 1
ATOM 952 N N . ARG A 1 125 ? 14.722 -9.981 -0.895 1.00 65.19 125 ARG A N 1
ATOM 953 C CA . ARG A 1 125 ? 14.388 -10.087 0.532 1.00 65.19 125 ARG A CA 1
ATOM 954 C C . ARG A 1 125 ? 12.935 -9.719 0.844 1.00 65.19 125 ARG A C 1
ATOM 956 O O . ARG A 1 125 ? 12.504 -9.911 1.977 1.00 65.19 125 ARG A O 1
ATOM 963 N N . GLY A 1 126 ? 12.178 -9.254 -0.154 1.00 69.06 126 GLY A N 1
ATOM 964 C CA . GLY A 1 126 ? 10.744 -8.984 -0.061 1.00 69.06 126 GLY A CA 1
ATOM 965 C C . GLY A 1 126 ? 10.395 -7.642 0.592 1.00 69.06 126 GLY A C 1
ATOM 966 O O . GLY A 1 126 ? 10.932 -6.589 0.230 1.00 69.06 126 GLY A O 1
ATOM 967 N N . ALA A 1 127 ? 9.430 -7.683 1.512 1.00 71.25 127 ALA A N 1
ATOM 968 C CA . ALA A 1 127 ? 8.909 -6.545 2.266 1.00 71.25 127 ALA A CA 1
ATOM 969 C C . ALA A 1 127 ? 10.014 -5.692 2.924 1.00 71.25 127 ALA A C 1
ATOM 971 O O . ALA A 1 127 ? 10.971 -6.231 3.479 1.00 71.25 127 ALA A O 1
ATOM 972 N N . ARG A 1 128 ? 9.877 -4.356 2.894 1.00 75.50 128 ARG A N 1
ATOM 973 C CA . ARG A 1 128 ? 10.700 -3.453 3.719 1.00 75.50 128 ARG A CA 1
ATOM 974 C C . ARG A 1 128 ? 10.234 -3.499 5.175 1.00 75.50 128 ARG A C 1
ATOM 976 O O . ARG A 1 128 ? 9.036 -3.629 5.420 1.00 75.50 128 ARG A O 1
ATOM 983 N N . GLY A 1 129 ? 11.175 -3.313 6.098 1.00 78.88 129 GLY A N 1
ATOM 984 C CA . GLY A 1 129 ? 10.919 -3.198 7.532 1.00 78.88 129 GLY A CA 1
ATOM 985 C C . GLY A 1 129 ? 11.225 -4.478 8.308 1.00 78.88 129 GLY A C 1
ATOM 986 O O . GLY A 1 129 ? 11.751 -5.458 7.773 1.00 78.88 129 GLY A O 1
ATOM 987 N N . HIS A 1 130 ? 10.920 -4.446 9.600 1.00 82.56 130 HIS A N 1
ATOM 988 C CA . HIS A 1 130 ? 11.182 -5.539 10.522 1.00 82.56 130 HIS A CA 1
ATOM 989 C C . HIS A 1 130 ? 10.311 -6.773 10.217 1.00 82.56 130 HIS A C 1
ATOM 991 O O . HIS A 1 130 ? 9.141 -6.678 9.836 1.00 82.56 130 HIS A O 1
ATOM 997 N N . THR A 1 131 ? 10.860 -7.970 10.438 1.00 84.75 131 THR A N 1
ATOM 998 C CA . THR A 1 131 ? 10.191 -9.253 10.141 1.00 84.75 131 THR A CA 1
ATOM 999 C C . THR A 1 131 ? 8.909 -9.481 10.952 1.00 84.75 131 THR A C 1
ATOM 1001 O O . THR A 1 131 ? 8.055 -10.271 10.540 1.00 84.75 131 THR A O 1
ATOM 1004 N N . SER A 1 132 ? 8.738 -8.763 12.068 1.00 87.19 132 SER A N 1
ATOM 1005 C CA . SER A 1 132 ? 7.531 -8.796 12.907 1.00 87.19 132 SER A CA 1
ATOM 1006 C C . SER A 1 132 ? 6.268 -8.391 12.147 1.00 87.19 132 SER A C 1
ATOM 1008 O O . SER A 1 132 ? 5.218 -8.987 12.384 1.00 87.19 132 SER A O 1
ATOM 1010 N N . LEU A 1 133 ? 6.355 -7.461 11.188 1.00 91.25 133 LEU A N 1
ATOM 1011 C CA . LEU A 1 133 ? 5.203 -7.078 10.367 1.00 91.25 133 LEU A CA 1
ATOM 1012 C C . LEU A 1 133 ? 4.705 -8.263 9.547 1.00 91.25 133 LEU A C 1
ATOM 1014 O O . LEU A 1 133 ? 3.529 -8.623 9.612 1.00 91.25 133 LEU A O 1
ATOM 1018 N N . ARG A 1 134 ? 5.623 -8.927 8.834 1.00 90.25 134 ARG A N 1
ATOM 1019 C CA . ARG A 1 134 ? 5.288 -10.111 8.044 1.00 90.25 134 ARG A CA 1
ATOM 1020 C C . ARG A 1 134 ? 4.748 -11.231 8.924 1.00 90.25 134 ARG A C 1
ATOM 1022 O O . ARG A 1 134 ? 3.902 -11.985 8.459 1.00 90.25 134 ARG A O 1
ATOM 1029 N N . ALA A 1 135 ? 5.192 -11.365 10.174 1.00 90.31 135 ALA A N 1
ATOM 1030 C CA . ALA A 1 135 ? 4.631 -12.336 11.114 1.00 90.31 135 ALA A CA 1
ATOM 1031 C C . ALA A 1 135 ? 3.191 -11.984 11.535 1.00 90.31 135 ALA A C 1
ATOM 1033 O O . ALA A 1 135 ? 2.347 -12.879 11.592 1.00 90.31 135 ALA A O 1
ATOM 1034 N N . ALA A 1 136 ? 2.904 -10.699 11.761 1.00 93.12 136 ALA A N 1
ATOM 1035 C CA . ALA A 1 136 ? 1.618 -10.212 12.250 1.00 93.12 136 ALA A CA 1
ATOM 1036 C C . ALA A 1 136 ? 0.495 -10.200 11.199 1.00 93.12 136 ALA A C 1
ATOM 1038 O O . ALA A 1 136 ? -0.668 -10.377 11.560 1.00 93.12 136 ALA A O 1
ATOM 1039 N N . VAL A 1 137 ? 0.813 -10.003 9.915 1.00 94.06 137 VAL A N 1
ATOM 1040 C CA . VAL A 1 137 ? -0.206 -9.940 8.852 1.00 94.06 137 VAL A CA 1
ATOM 1041 C C . VAL A 1 137 ? -0.722 -11.321 8.449 1.00 94.06 137 VAL A C 1
ATOM 1043 O O . VAL A 1 137 ? 0.035 -12.292 8.371 1.00 94.06 137 VAL A O 1
ATOM 1046 N N . ASP A 1 138 ? -2.014 -11.404 8.137 1.00 94.94 138 ASP A N 1
ATOM 1047 C CA . ASP A 1 138 ? -2.651 -12.627 7.626 1.00 94.94 138 ASP A CA 1
ATOM 1048 C C . ASP A 1 138 ? -2.384 -12.822 6.129 1.00 94.94 138 ASP A C 1
ATOM 1050 O O . ASP A 1 138 ? -2.171 -13.945 5.667 1.00 94.94 138 ASP A O 1
ATOM 1054 N N . THR A 1 139 ? -2.341 -11.713 5.390 1.00 95.12 139 THR A N 1
ATOM 1055 C CA . THR A 1 139 ? -2.189 -11.674 3.937 1.00 95.12 139 THR A CA 1
ATOM 1056 C C . THR A 1 139 ? -1.123 -10.650 3.556 1.00 95.12 139 THR A C 1
ATOM 1058 O O . THR A 1 139 ? -1.126 -9.529 4.058 1.00 95.12 139 THR A O 1
ATO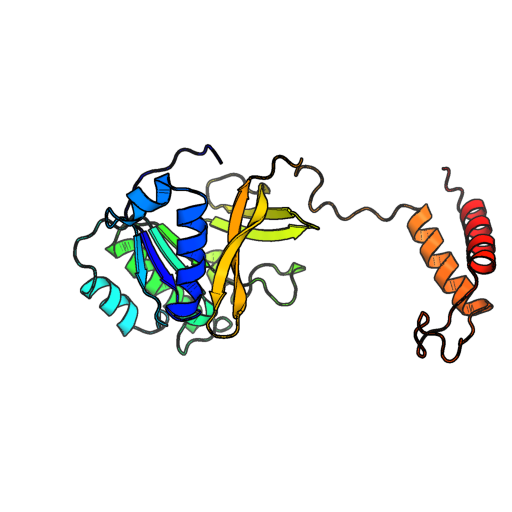M 1061 N N . GLU A 1 140 ? -0.229 -11.025 2.643 1.00 95.06 140 GLU A N 1
ATOM 1062 C CA . GLU A 1 140 ? 0.763 -10.139 2.023 1.00 95.06 140 GLU A CA 1
ATOM 1063 C C . GLU A 1 140 ? 0.568 -10.201 0.508 1.00 95.06 140 GLU A C 1
ATOM 1065 O O . GLU A 1 140 ? 0.630 -11.284 -0.084 1.00 95.06 140 GLU A O 1
ATOM 1070 N N . ILE A 1 141 ? 0.318 -9.049 -0.115 1.00 94.94 141 ILE A N 1
ATOM 1071 C CA . ILE A 1 141 ? 0.185 -8.909 -1.567 1.00 94.94 141 ILE A CA 1
ATOM 1072 C C . ILE A 1 141 ? 1.313 -8.008 -2.047 1.00 94.94 141 ILE A C 1
ATOM 1074 O O . ILE A 1 141 ? 1.411 -6.852 -1.647 1.00 94.94 141 ILE A O 1
ATOM 1078 N N . GLU A 1 142 ? 2.153 -8.535 -2.923 1.00 94.06 142 GLU A N 1
ATOM 1079 C CA . GLU A 1 142 ? 3.263 -7.802 -3.508 1.00 94.06 142 GLU A CA 1
ATOM 1080 C C . GLU A 1 142 ? 2.876 -7.292 -4.897 1.00 94.06 142 GLU A C 1
ATOM 1082 O O . GLU A 1 142 ? 2.383 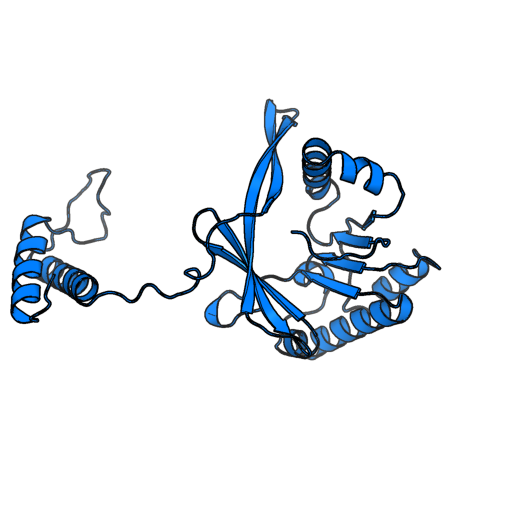-8.058 -5.724 1.00 94.06 142 GLU A O 1
ATOM 1087 N N . VAL A 1 143 ? 3.128 -6.008 -5.167 1.00 93.00 143 VAL A N 1
ATOM 1088 C CA . VAL A 1 143 ? 2.938 -5.414 -6.496 1.00 93.00 143 VAL A CA 1
ATOM 1089 C C . VAL A 1 143 ? 4.287 -5.245 -7.190 1.00 93.00 143 VAL A C 1
ATOM 1091 O O . VAL A 1 143 ? 5.172 -4.549 -6.693 1.00 93.00 143 VAL A O 1
ATOM 1094 N N . LYS A 1 144 ? 4.437 -5.853 -8.368 1.00 90.12 144 LYS A N 1
ATOM 1095 C CA . LYS A 1 144 ? 5.634 -5.775 -9.217 1.00 90.12 144 LYS A CA 1
ATOM 1096 C C . LYS A 1 144 ? 5.299 -5.195 -10.585 1.00 90.12 144 LYS A C 1
ATOM 1098 O O . LYS A 1 144 ? 4.180 -5.334 -11.064 1.00 90.12 144 LYS A O 1
ATOM 1103 N N . VAL A 1 145 ? 6.282 -4.549 -11.207 1.00 87.31 145 VAL A N 1
ATOM 1104 C CA . VAL A 1 145 ? 6.211 -4.092 -12.601 1.00 87.31 145 VAL A CA 1
ATOM 1105 C C . VAL A 1 145 ? 6.983 -5.086 -13.461 1.00 87.31 145 VAL A C 1
ATOM 1107 O O . VAL A 1 145 ? 8.133 -5.389 -13.140 1.00 87.31 145 VAL A O 1
ATOM 1110 N N . ASP A 1 146 ? 6.354 -5.573 -14.526 1.00 80.88 146 ASP A N 1
ATOM 1111 C CA . ASP A 1 146 ? 6.961 -6.410 -15.557 1.00 80.88 146 ASP A CA 1
ATOM 1112 C C . ASP A 1 146 ? 6.602 -5.850 -16.942 1.00 80.88 146 ASP A C 1
ATOM 1114 O O . ASP A 1 146 ? 5.466 -5.951 -17.412 1.00 80.88 146 ASP A O 1
ATOM 1118 N N . GLY A 1 147 ? 7.561 -5.167 -17.571 1.00 83.00 147 GLY A N 1
ATOM 1119 C CA . GLY A 1 147 ? 7.312 -4.394 -18.787 1.00 83.00 147 GLY A CA 1
ATOM 1120 C C . GLY A 1 147 ? 6.238 -3.319 -18.572 1.00 83.00 147 GLY A C 1
ATOM 1121 O O . GLY A 1 147 ? 6.366 -2.467 -17.693 1.00 83.00 147 GLY A O 1
ATOM 1122 N N . SER A 1 148 ? 5.178 -3.360 -19.382 1.00 84.19 148 SER A N 1
ATOM 1123 C CA . SER A 1 148 ? 4.019 -2.460 -19.281 1.00 84.19 148 SER A CA 1
ATOM 1124 C C . SER A 1 148 ? 2.937 -2.944 -18.307 1.00 84.19 148 SER A C 1
ATOM 1126 O O . SER A 1 148 ? 2.002 -2.198 -18.010 1.00 84.19 148 SER A O 1
ATOM 1128 N N . ILE A 1 149 ? 3.048 -4.175 -17.800 1.00 89.19 149 ILE A N 1
ATOM 1129 C CA . ILE A 1 149 ? 2.053 -4.801 -16.929 1.00 89.19 149 ILE A CA 1
ATOM 1130 C C . ILE A 1 149 ? 2.517 -4.701 -15.476 1.00 89.19 149 ILE A C 1
ATOM 1132 O O . ILE A 1 149 ? 3.696 -4.818 -15.143 1.00 89.19 149 ILE A O 1
ATOM 1136 N N . ARG A 1 150 ? 1.565 -4.482 -14.576 1.00 92.88 150 ARG A N 1
ATOM 1137 C CA . ARG A 1 150 ? 1.744 -4.578 -13.131 1.00 92.88 150 ARG A CA 1
ATOM 1138 C C . ARG A 1 150 ? 1.061 -5.831 -12.626 1.00 92.88 150 ARG A C 1
ATOM 1140 O O . ARG A 1 150 ? 0.001 -6.208 -13.116 1.00 92.88 150 ARG A O 1
ATOM 1147 N N . ILE A 1 151 ? 1.666 -6.479 -11.644 1.00 92.44 151 ILE A N 1
ATOM 1148 C CA . ILE A 1 151 ? 1.185 -7.753 -11.120 1.00 92.44 151 ILE A CA 1
ATOM 1149 C C . ILE A 1 151 ? 1.103 -7.660 -9.616 1.00 92.44 151 ILE A C 1
ATOM 1151 O O . ILE A 1 151 ? 2.110 -7.401 -8.965 1.00 92.44 151 ILE A O 1
ATOM 1155 N N . ALA A 1 152 ? -0.095 -7.893 -9.092 1.00 93.25 152 ALA A N 1
ATOM 1156 C CA . ALA A 1 152 ? -0.334 -8.152 -7.685 1.00 93.25 152 ALA A CA 1
ATOM 1157 C C . ALA A 1 152 ? -0.271 -9.666 -7.444 1.00 93.25 152 ALA A C 1
ATOM 1159 O O . ALA A 1 152 ? -1.015 -10.421 -8.071 1.00 93.25 152 ALA A O 1
ATOM 1160 N N . GLU A 1 153 ? 0.608 -10.111 -6.553 1.00 92.88 153 GLU A N 1
ATOM 1161 C CA . GLU A 1 153 ? 0.800 -11.520 -6.210 1.00 92.88 153 GLU A CA 1
ATOM 1162 C C . GLU A 1 153 ? 0.676 -11.731 -4.700 1.00 92.88 153 GLU A C 1
ATOM 1164 O O . GLU A 1 153 ? 1.335 -11.051 -3.918 1.00 92.88 153 GLU A O 1
ATOM 1169 N N . THR A 1 154 ? -0.125 -12.707 -4.270 1.00 93.56 154 THR A N 1
ATOM 1170 C CA . THR A 1 154 ? -0.181 -13.101 -2.853 1.00 93.56 154 THR A CA 1
ATOM 1171 C C . THR A 1 154 ? 1.100 -13.846 -2.460 1.00 93.56 154 THR A C 1
ATOM 1173 O O . THR A 1 154 ? 1.320 -14.973 -2.912 1.00 93.56 154 THR A O 1
ATOM 1176 N N . LYS A 1 155 ? 1.935 -13.235 -1.613 1.00 91.94 155 LYS A N 1
ATOM 1177 C CA . LYS A 1 155 ? 3.187 -13.807 -1.079 1.00 91.94 155 LYS A CA 1
ATOM 1178 C C . LYS A 1 155 ? 3.027 -14.469 0.285 1.00 91.94 155 LYS A C 1
ATOM 1180 O O . LYS A 1 155 ? 3.852 -15.305 0.663 1.00 91.94 155 LYS A O 1
ATOM 1185 N N . LYS A 1 156 ? 1.973 -14.108 1.015 1.00 92.62 156 LYS A N 1
ATOM 1186 C CA . LYS A 1 156 ? 1.570 -14.750 2.265 1.00 92.62 156 LYS A CA 1
ATOM 1187 C C . LYS A 1 156 ? 0.050 -14.795 2.349 1.00 92.62 156 LYS A C 1
ATOM 1189 O O . LYS A 1 156 ? -0.620 -13.824 2.006 1.00 92.62 156 LYS A O 1
ATOM 1194 N N . GLN A 1 157 ? -0.445 -15.908 2.864 1.00 94.25 157 GLN A N 1
ATOM 1195 C CA . GLN A 1 157 ? -1.822 -16.185 3.227 1.00 94.25 157 GLN A CA 1
ATOM 1196 C C . GLN A 1 157 ? -1.758 -17.126 4.426 1.00 94.25 157 GLN A C 1
ATOM 1198 O O . GLN A 1 157 ? -1.003 -18.102 4.390 1.00 94.25 157 GLN A O 1
ATOM 1203 N N . ARG A 1 158 ? -2.500 -16.820 5.491 1.00 92.81 158 ARG A N 1
ATOM 1204 C CA . ARG A 1 158 ? -2.594 -17.690 6.670 1.00 92.81 158 ARG A CA 1
ATOM 1205 C C . ARG A 1 158 ? -3.410 -18.946 6.359 1.00 92.81 158 ARG A C 1
ATOM 1207 O O . ARG A 1 158 ? -2.913 -20.048 6.545 1.00 92.81 158 ARG A O 1
ATOM 1214 N N . ASP A 1 159 ? -4.616 -18.748 5.828 1.00 92.31 159 ASP A N 1
ATOM 1215 C CA . ASP A 1 159 ? -5.643 -19.795 5.702 1.00 92.31 159 ASP A CA 1
ATOM 1216 C C . ASP A 1 159 ? -6.050 -20.077 4.241 1.00 92.31 159 ASP A C 1
ATOM 1218 O O . ASP A 1 159 ? -7.059 -20.729 3.980 1.00 92.31 159 ASP A O 1
ATOM 1222 N N . MET A 1 160 ? -5.305 -19.547 3.264 1.00 90.94 160 MET A N 1
ATOM 1223 C CA . MET A 1 160 ? -5.610 -19.669 1.831 1.00 90.94 160 MET A CA 1
ATOM 1224 C C . MET A 1 160 ? -4.365 -20.035 1.020 1.00 90.94 160 MET A C 1
ATOM 1226 O O . MET A 1 160 ? -3.235 -19.939 1.497 1.00 90.94 160 MET A O 1
ATOM 1230 N N . GLU A 1 161 ? -4.571 -20.422 -0.237 1.00 89.62 161 GLU A N 1
ATOM 1231 C CA . GLU A 1 161 ? -3.484 -20.715 -1.168 1.00 89.62 161 GLU A CA 1
ATOM 1232 C C . GLU A 1 161 ? -2.689 -19.448 -1.540 1.00 89.62 161 GLU A C 1
ATOM 1234 O O . GLU A 1 161 ? -3.254 -18.380 -1.796 1.00 89.62 161 GLU A O 1
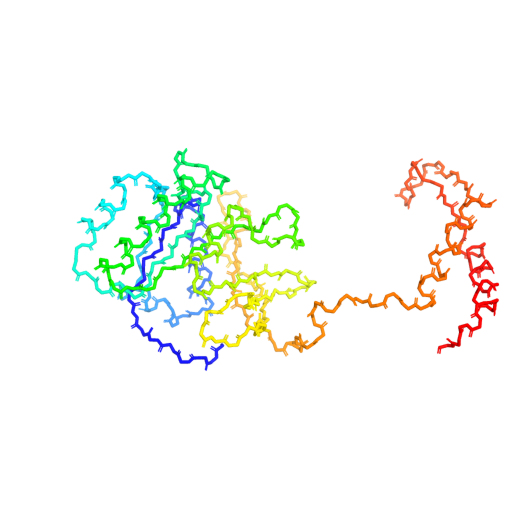ATOM 1239 N N . ASN A 1 162 ? -1.361 -19.581 -1.579 1.00 88.88 162 ASN A N 1
ATOM 1240 C CA . ASN A 1 162 ? -0.438 -18.530 -2.010 1.00 88.88 162 ASN A CA 1
ATOM 1241 C C . ASN A 1 162 ? -0.199 -18.550 -3.527 1.00 88.88 162 ASN A C 1
ATOM 1243 O O . ASN A 1 162 ? -0.518 -19.507 -4.218 1.00 88.88 162 ASN A O 1
ATOM 1247 N N . GLY A 1 163 ? 0.428 -17.492 -4.049 1.00 88.38 163 GLY A N 1
ATOM 1248 C CA . GLY A 1 163 ? 0.846 -17.415 -5.453 1.00 88.38 163 GLY A CA 1
ATOM 1249 C C . GLY A 1 163 ? -0.241 -17.002 -6.450 1.00 88.38 163 GLY A C 1
ATOM 1250 O O . GLY A 1 163 ? 0.034 -16.953 -7.650 1.00 88.38 163 GLY A O 1
ATOM 1251 N N . LYS A 1 164 ? -1.450 -16.645 -5.994 1.00 89.75 164 LYS A N 1
ATOM 1252 C CA . LYS A 1 164 ? -2.478 -16.071 -6.869 1.00 89.75 164 LYS A CA 1
ATOM 1253 C C . LYS A 1 164 ? -1.993 -14.735 -7.432 1.00 89.75 164 LYS A C 1
ATOM 1255 O O . LYS A 1 164 ? -1.562 -13.863 -6.677 1.00 89.75 164 LYS A O 1
ATOM 1260 N N . LYS A 1 165 ? -2.098 -14.576 -8.754 1.00 91.31 165 LYS A N 1
ATOM 1261 C CA . LYS A 1 165 ? -1.655 -13.387 -9.493 1.00 91.31 165 LYS A CA 1
ATOM 1262 C C . LYS A 1 165 ? -2.826 -12.660 -10.136 1.00 91.31 165 LYS A C 1
ATOM 1264 O O . LYS A 1 165 ? -3.749 -13.289 -10.649 1.00 91.31 165 LYS A O 1
ATOM 1269 N N . VAL A 1 166 ? -2.749 -11.336 -10.139 1.00 91.19 166 VAL A N 1
ATOM 1270 C CA . VAL A 1 166 ? -3.661 -10.449 -10.861 1.00 91.19 166 VAL A CA 1
ATOM 1271 C C . VAL A 1 166 ? -2.841 -9.423 -11.631 1.00 91.19 166 VAL A C 1
ATOM 1273 O O . VAL A 1 166 ? -2.051 -8.689 -11.043 1.00 91.19 166 VAL A O 1
ATOM 1276 N N . GLY A 1 167 ? -3.039 -9.385 -12.945 1.00 92.62 167 GLY A N 1
ATOM 1277 C CA . GLY A 1 167 ? -2.374 -8.474 -13.866 1.00 92.62 167 GLY A CA 1
ATOM 1278 C C . GLY A 1 167 ? -3.228 -7.241 -14.117 1.00 92.62 167 GLY A C 1
ATOM 1279 O O . GLY A 1 167 ? -4.450 -7.334 -14.258 1.00 92.62 167 GLY A O 1
ATOM 1280 N N . PHE A 1 168 ? -2.596 -6.078 -14.169 1.00 93.81 168 PHE A N 1
ATOM 1281 C CA . PHE A 1 168 ? -3.262 -4.817 -14.454 1.00 93.81 168 PHE A CA 1
ATOM 1282 C C . PHE A 1 168 ? -2.316 -3.808 -15.101 1.00 93.81 168 PHE A C 1
ATOM 1284 O O . PHE A 1 168 ? -1.100 -3.885 -14.951 1.00 93.81 168 PHE A O 1
ATOM 1291 N N . THR A 1 169 ? -2.872 -2.841 -15.813 1.00 93.38 169 THR A N 1
ATOM 1292 C CA . THR A 1 169 ? -2.152 -1.688 -16.359 1.00 93.38 169 THR A CA 1
ATOM 1293 C C . THR A 1 169 ? -2.694 -0.404 -15.735 1.00 93.38 169 THR A C 1
ATOM 1295 O O . THR A 1 169 ? -3.712 -0.403 -15.032 1.00 93.38 169 THR A O 1
ATOM 1298 N N . LEU A 1 170 ? -1.975 0.699 -15.941 1.00 92.69 170 LEU A N 1
ATOM 1299 C CA . LEU A 1 170 ? -2.441 2.033 -15.577 1.00 92.69 170 LEU A CA 1
ATOM 1300 C C . LEU A 1 170 ? -2.768 2.788 -16.859 1.00 92.69 170 LEU A C 1
ATOM 1302 O O . LEU A 1 170 ? -1.863 3.117 -17.623 1.00 92.69 170 LEU A O 1
ATOM 1306 N N . ARG A 1 171 ? -4.053 3.067 -17.082 1.00 93.06 171 ARG A N 1
ATOM 1307 C CA . ARG A 1 171 ? -4.484 3.947 -18.168 1.00 93.06 171 ARG A CA 1
ATOM 1308 C C . ARG A 1 171 ? -4.425 5.387 -17.688 1.00 93.06 171 ARG A C 1
ATOM 1310 O O . ARG A 1 171 ? -5.055 5.722 -16.683 1.00 93.06 171 ARG A O 1
ATOM 1317 N N . VAL A 1 172 ? -3.672 6.218 -18.398 1.00 94.25 172 VAL A N 1
ATOM 1318 C CA . VAL A 1 172 ? -3.571 7.654 -18.122 1.00 94.25 172 VAL A CA 1
ATOM 1319 C C . VAL A 1 172 ? -4.896 8.334 -18.471 1.00 94.25 172 VAL A C 1
ATOM 1321 O O . VAL A 1 172 ? -5.509 8.021 -19.488 1.00 94.25 172 VAL A O 1
ATOM 1324 N N . ILE A 1 173 ? -5.348 9.230 -17.598 1.00 95.00 173 ILE A N 1
ATOM 1325 C CA . ILE A 1 173 ? -6.524 10.078 -17.774 1.00 95.00 173 ILE A CA 1
ATOM 1326 C C . ILE A 1 173 ? -6.059 11.529 -17.713 1.00 95.00 173 ILE A C 1
ATOM 1328 O O . ILE A 1 173 ? -5.413 11.942 -16.747 1.00 95.00 173 ILE A O 1
ATOM 1332 N N . GLU A 1 174 ? -6.418 12.292 -18.735 1.00 94.62 174 GLU A N 1
ATOM 1333 C CA . GLU A 1 174 ? -6.152 13.723 -18.817 1.00 94.62 174 GLU A CA 1
ATOM 1334 C C . GLU A 1 174 ? -7.198 14.489 -18.001 1.00 94.62 174 GLU A C 1
ATOM 1336 O O . GLU A 1 174 ? -8.411 14.285 -18.145 1.00 94.62 174 GLU A O 1
ATOM 1341 N N . LEU A 1 175 ? -6.725 15.338 -17.091 1.00 93.38 175 LEU A N 1
ATOM 1342 C CA . LEU A 1 175 ? -7.567 16.066 -16.142 1.00 93.38 175 LEU A CA 1
ATOM 1343 C C . LEU A 1 175 ? -7.793 17.520 -16.549 1.00 93.38 175 LEU A C 1
ATOM 1345 O O . LEU A 1 175 ? -8.802 18.103 -16.149 1.00 93.38 175 LEU A O 1
ATOM 1349 N N . GLY A 1 176 ? -6.923 18.053 -17.399 1.00 92.00 176 GLY A N 1
ATOM 1350 C CA . GLY A 1 176 ? -6.959 19.422 -17.890 1.00 92.00 176 GLY A CA 1
ATOM 1351 C C . GLY A 1 176 ? -5.553 20.001 -17.921 1.00 92.00 176 GLY A C 1
ATOM 1352 O O . GLY A 1 176 ? -4.576 19.252 -17.968 1.00 92.00 176 GLY A O 1
ATOM 1353 N N . LEU A 1 177 ? -5.481 21.325 -17.870 1.00 92.62 177 LEU A N 1
ATOM 1354 C CA . LEU A 1 177 ? -4.238 22.070 -17.726 1.00 92.62 177 LEU A CA 1
ATOM 1355 C C . LEU A 1 177 ? -4.202 22.738 -16.347 1.00 92.62 177 LEU A C 1
ATOM 1357 O O . LEU A 1 177 ? -5.265 23.005 -15.777 1.00 92.62 177 LEU A O 1
ATOM 1361 N N . ASP A 1 178 ? -3.010 22.973 -15.811 1.00 88.12 178 ASP A N 1
ATOM 1362 C CA . ASP A 1 178 ? -2.825 23.846 -14.652 1.00 88.12 178 ASP A CA 1
ATOM 1363 C C . ASP A 1 178 ? -2.708 25.326 -15.060 1.00 88.12 178 ASP A C 1
ATOM 1365 O O . ASP A 1 178 ? -2.890 25.692 -16.225 1.00 88.12 178 ASP A O 1
ATOM 1369 N N . ASP A 1 179 ? -2.431 26.187 -14.079 1.00 91.25 179 ASP A N 1
ATOM 1370 C CA . ASP A 1 179 ? -2.314 27.635 -14.270 1.00 91.25 179 ASP A CA 1
ATOM 1371 C C . ASP A 1 179 ? -1.133 28.020 -15.191 1.00 91.25 179 ASP A C 1
ATOM 1373 O O . ASP A 1 179 ? -1.130 29.105 -15.777 1.00 91.25 179 ASP A O 1
ATOM 1377 N N . GLU A 1 180 ? -0.151 27.128 -15.363 1.00 93.06 180 GLU A N 1
ATOM 1378 C CA . GLU A 1 180 ? 1.018 27.298 -16.235 1.00 93.06 180 GLU A CA 1
ATOM 1379 C C . GLU A 1 180 ? 0.800 26.682 -17.631 1.00 93.06 180 GLU A C 1
ATOM 1381 O O . GLU A 1 180 ? 1.683 26.744 -18.482 1.00 93.06 180 GLU A O 1
ATOM 1386 N N . HIS A 1 181 ? -0.417 26.197 -17.914 1.00 89.12 181 HIS A N 1
ATOM 1387 C CA . HIS A 1 181 ? -0.801 25.475 -19.132 1.00 89.12 181 HIS A CA 1
ATOM 1388 C C . HIS A 1 181 ? -0.133 24.098 -19.283 1.00 89.12 181 HIS A C 1
ATOM 1390 O O . HIS A 1 181 ? -0.153 23.526 -20.378 1.00 89.12 181 HIS A O 1
ATOM 1396 N N . ASP A 1 182 ? 0.387 23.527 -18.196 1.00 91.75 182 ASP A N 1
ATOM 1397 C CA . ASP A 1 182 ? 0.948 22.182 -18.192 1.00 91.75 182 ASP A CA 1
ATOM 1398 C C . ASP A 1 182 ? -0.143 21.121 -18.024 1.00 91.75 182 ASP A C 1
ATOM 1400 O O . ASP A 1 182 ? -1.146 21.298 -17.326 1.00 91.75 182 ASP A O 1
ATOM 1404 N N . GLN A 1 183 ? 0.039 19.975 -18.686 1.00 91.62 183 GLN A N 1
ATOM 1405 C CA . GLN A 1 183 ? -0.960 18.911 -18.695 1.00 91.62 183 GLN A CA 1
ATOM 1406 C C . GLN A 1 183 ? -1.048 18.206 -17.336 1.00 91.62 183 GLN A C 1
ATOM 1408 O O . GLN A 1 183 ? -0.156 17.455 -16.934 1.00 91.62 183 GLN A O 1
ATOM 1413 N N . ILE A 1 184 ? -2.191 18.343 -16.664 1.00 91.56 184 ILE A N 1
ATOM 1414 C CA . ILE A 1 184 ? -2.495 17.570 -15.462 1.00 91.56 184 ILE A CA 1
ATOM 1415 C C . ILE A 1 184 ? -2.997 16.195 -15.897 1.00 91.56 184 ILE A C 1
ATOM 1417 O O . ILE A 1 184 ? -4.063 16.055 -16.505 1.00 91.56 184 ILE A O 1
ATOM 1421 N N . THR A 1 185 ? -2.261 15.153 -15.523 1.00 93.62 185 THR A N 1
ATOM 1422 C CA . THR A 1 185 ? -2.668 13.764 -15.750 1.00 93.62 185 THR A CA 1
ATOM 1423 C C . THR A 1 185 ? -2.724 12.976 -14.447 1.00 93.62 185 THR A C 1
ATOM 1425 O O . THR A 1 185 ? -2.050 13.266 -13.458 1.00 93.62 185 THR A O 1
ATOM 1428 N N . SER A 1 186 ? -3.561 11.945 -14.431 1.00 94.19 186 SER A N 1
ATOM 1429 C CA . SER A 1 186 ? -3.511 10.888 -13.423 1.00 94.19 186 SER A CA 1
ATOM 1430 C C . SER A 1 186 ? -3.814 9.552 -14.095 1.00 94.19 186 SER A C 1
ATOM 1432 O O . SER A 1 186 ? -3.776 9.455 -15.318 1.00 94.19 186 SER A O 1
ATOM 1434 N N . CYS A 1 187 ? -4.065 8.487 -13.340 1.00 93.38 187 CYS A N 1
ATOM 1435 C CA . CYS A 1 187 ? -4.293 7.174 -13.932 1.00 93.38 187 CYS A CA 1
ATOM 1436 C C . CYS A 1 187 ? -5.364 6.364 -13.210 1.00 93.38 187 CYS A C 1
ATOM 1438 O O . CYS A 1 187 ? -5.661 6.578 -12.035 1.00 93.38 187 CYS A O 1
ATOM 1440 N N . VAL A 1 188 ? -5.923 5.397 -13.935 1.00 93.31 188 VAL A N 1
ATOM 1441 C CA . VAL A 1 188 ? -6.870 4.414 -13.412 1.00 93.31 188 VAL A CA 1
ATOM 1442 C C . VAL A 1 188 ? -6.384 3.001 -13.688 1.00 93.31 188 VAL A C 1
ATOM 1444 O O . VAL A 1 188 ? -5.757 2.724 -14.708 1.00 93.31 188 VAL A O 1
ATOM 1447 N N . VAL A 1 189 ? -6.688 2.097 -12.758 1.00 92.38 189 VAL A N 1
ATOM 1448 C CA . VAL A 1 189 ? -6.357 0.676 -12.885 1.00 92.38 189 VAL A CA 1
ATOM 1449 C C . VAL A 1 189 ? -7.306 0.002 -13.873 1.00 92.38 189 VAL A C 1
ATOM 1451 O O . VAL A 1 189 ? -8.535 0.049 -13.692 1.00 92.38 189 VAL A O 1
ATOM 1454 N N . GLU A 1 190 ? -6.719 -0.683 -14.852 1.00 90.62 190 GLU A N 1
ATOM 1455 C CA . GLU A 1 190 ? -7.404 -1.559 -15.800 1.00 90.62 190 GLU A CA 1
ATOM 1456 C C . GLU A 1 190 ? -6.904 -2.988 -15.647 1.00 90.62 190 GLU A C 1
ATOM 1458 O O . GLU A 1 190 ? -5.702 -3.234 -15.574 1.00 90.62 190 GLU A O 1
ATOM 1463 N N . GLN A 1 191 ? -7.832 -3.937 -15.559 1.00 89.88 191 GLN A N 1
ATOM 1464 C CA . GLN A 1 191 ? -7.465 -5.345 -15.505 1.00 89.88 191 GLN A CA 1
ATOM 1465 C C . GLN A 1 191 ? -6.836 -5.746 -16.843 1.00 89.88 191 GLN A C 1
ATOM 1467 O O . GLN A 1 191 ? -7.353 -5.388 -17.895 1.00 89.88 191 GLN A O 1
ATOM 1472 N N . SER A 1 192 ? -5.727 -6.479 -16.781 1.00 86.38 192 SER A N 1
ATOM 1473 C CA . SER A 1 192 ? -5.094 -7.060 -17.959 1.00 86.38 192 SER A CA 1
ATOM 1474 C C . SER A 1 192 ? -5.501 -8.524 -18.083 1.00 86.38 192 SER A C 1
ATOM 1476 O O . SER A 1 192 ? -5.468 -9.255 -17.091 1.00 86.38 192 SER A O 1
ATOM 1478 N N . ASP A 1 193 ? -5.839 -8.943 -19.302 1.00 78.56 193 ASP A N 1
ATOM 1479 C CA . ASP A 1 193 ? -6.131 -10.340 -19.651 1.00 78.56 193 ASP A CA 1
ATOM 1480 C C . ASP A 1 193 ? -4.871 -11.113 -20.081 1.00 78.56 193 ASP A C 1
ATOM 1482 O O . ASP A 1 193 ? -4.957 -12.235 -20.577 1.00 78.56 193 ASP A O 1
ATOM 1486 N N . ALA A 1 194 ? -3.684 -10.520 -19.913 1.00 75.81 194 ALA A N 1
ATOM 1487 C CA . ALA A 1 194 ? -2.426 -11.178 -20.236 1.00 75.81 194 ALA A CA 1
ATOM 1488 C C . ALA A 1 194 ? -2.258 -12.492 -19.457 1.00 75.81 194 ALA A C 1
ATOM 1490 O O . ALA A 1 194 ? -2.552 -12.563 -18.262 1.00 75.81 194 ALA A O 1
ATOM 1491 N N . ASP A 1 195 ? -1.716 -13.518 -20.119 1.00 75.44 195 ASP A N 1
ATOM 1492 C CA . ASP A 1 195 ? -1.390 -14.781 -19.464 1.00 75.44 195 ASP A CA 1
ATOM 1493 C C . ASP A 1 195 ? -0.220 -14.602 -18.478 1.00 75.44 195 ASP A C 1
ATOM 1495 O O . ASP A 1 195 ? 0.950 -14.472 -18.849 1.00 75.44 195 ASP A O 1
ATOM 1499 N N . LEU A 1 196 ? -0.550 -14.627 -17.187 1.00 76.69 196 LEU A N 1
ATOM 1500 C CA . LEU A 1 196 ? 0.399 -14.450 -16.088 1.00 76.69 196 LEU A CA 1
ATOM 1501 C C . LEU A 1 196 ? 1.170 -15.733 -15.740 1.00 76.69 196 LEU A C 1
ATOM 1503 O O . LEU A 1 196 ? 2.016 -15.709 -14.839 1.00 76.69 196 LEU A O 1
ATOM 1507 N N . SER A 1 197 ? 0.909 -16.853 -16.427 1.00 68.88 197 SER A N 1
ATOM 1508 C CA . SER A 1 197 ? 1.568 -18.146 -16.187 1.00 68.88 197 SER A CA 1
ATOM 1509 C C . SER A 1 197 ? 3.083 -18.110 -16.444 1.00 68.88 197 SER A C 1
ATOM 1511 O O . SER A 1 197 ? 3.849 -18.901 -15.872 1.00 68.88 197 SER A O 1
ATOM 1513 N N . SER A 1 198 ? 3.531 -17.178 -17.289 1.00 60.44 198 SER A N 1
ATOM 1514 C CA . SER A 1 198 ? 4.932 -16.966 -17.662 1.00 60.44 198 SER A CA 1
ATOM 1515 C C . SER A 1 198 ? 5.645 -15.925 -16.789 1.00 60.44 198 SER A C 1
ATOM 1517 O O . SER A 1 198 ? 6.876 -15.936 -16.705 1.00 60.44 198 SER A O 1
ATOM 1519 N N . VAL A 1 199 ? 4.900 -15.073 -16.077 1.00 63.78 199 VAL A N 1
ATOM 1520 C CA . VAL A 1 199 ? 5.478 -13.914 -15.395 1.00 63.78 199 VAL A CA 1
ATOM 1521 C C . VAL A 1 199 ? 6.186 -14.303 -14.097 1.00 63.78 199 VAL A C 1
ATOM 1523 O O . VAL A 1 199 ? 5.627 -14.980 -13.228 1.00 63.78 199 VAL A O 1
ATOM 1526 N N . GLY A 1 200 ? 7.431 -13.844 -13.951 1.00 53.19 200 GLY A N 1
ATOM 1527 C CA . GLY A 1 200 ? 8.295 -14.137 -12.808 1.00 53.19 200 GLY A CA 1
ATOM 1528 C C . GLY A 1 200 ? 9.102 -15.428 -12.955 1.00 53.19 200 GLY A C 1
ATOM 1529 O O . GLY A 1 200 ? 9.893 -15.743 -12.065 1.00 53.19 200 GLY A O 1
ATOM 1530 N N . ARG A 1 201 ? 8.975 -16.163 -14.074 1.00 56.88 201 ARG A N 1
ATOM 1531 C CA . ARG A 1 201 ? 9.997 -17.153 -14.433 1.00 56.88 201 ARG A CA 1
ATOM 1532 C C . ARG A 1 201 ? 11.245 -16.379 -14.830 1.00 56.88 201 ARG A C 1
ATOM 1534 O O . ARG A 1 201 ? 11.229 -15.653 -15.821 1.00 56.88 201 ARG A O 1
ATOM 1541 N N . ALA A 1 202 ? 12.329 -16.538 -14.073 1.00 52.84 202 ALA A N 1
ATOM 1542 C CA . ALA A 1 202 ? 13.639 -16.122 -14.550 1.00 52.84 202 ALA A CA 1
ATOM 1543 C C . ALA A 1 202 ? 13.832 -16.750 -15.935 1.00 52.84 202 ALA A C 1
ATOM 1545 O O . ALA A 1 202 ? 13.767 -17.977 -16.066 1.00 52.84 202 ALA A O 1
ATOM 1546 N N . ARG A 1 203 ? 13.991 -15.917 -16.972 1.00 55.41 203 ARG A N 1
ATOM 1547 C CA . ARG A 1 203 ? 14.293 -16.397 -18.320 1.00 55.41 203 ARG A CA 1
ATOM 1548 C C . ARG A 1 203 ? 15.575 -17.211 -18.186 1.00 55.41 203 ARG A C 1
ATOM 1550 O O . ARG A 1 203 ? 16.628 -16.650 -17.888 1.00 55.41 203 ARG A O 1
ATOM 1557 N N . LYS A 1 204 ? 15.470 -18.542 -18.275 1.00 63.53 204 LYS A N 1
ATOM 1558 C CA . LYS A 1 204 ? 16.645 -19.411 -18.217 1.00 63.53 204 LYS A CA 1
ATOM 1559 C C . LYS A 1 204 ? 17.519 -18.990 -19.386 1.00 63.53 204 LYS A C 1
ATOM 1561 O O . LYS A 1 204 ? 17.103 -19.162 -20.527 1.00 63.53 204 LYS A O 1
ATOM 1566 N N . VAL A 1 205 ? 18.677 -18.409 -19.078 1.00 72.12 205 VAL A N 1
ATOM 1567 C CA . VAL A 1 205 ? 19.685 -18.074 -20.081 1.00 72.12 205 VAL A CA 1
ATOM 1568 C C . VAL A 1 205 ? 19.999 -19.374 -20.805 1.00 72.12 205 VAL A C 1
ATOM 1570 O O . VAL A 1 205 ? 20.495 -20.329 -20.200 1.00 72.12 205 VAL A O 1
ATOM 1573 N N . SER A 1 206 ? 19.615 -19.439 -22.072 1.00 80.81 206 SER A N 1
ATOM 1574 C CA . SER A 1 206 ? 19.848 -20.603 -22.908 1.00 80.81 206 SER A CA 1
ATOM 1575 C C . SER A 1 206 ? 21.355 -20.863 -23.019 1.00 80.81 206 SER A C 1
ATOM 1577 O O . SER A 1 206 ? 22.165 -19.939 -22.862 1.00 80.81 206 SER A O 1
ATOM 1579 N N . PRO A 1 207 ? 21.772 -22.106 -23.318 1.00 81.62 207 PRO A N 1
ATOM 1580 C CA . PRO A 1 207 ? 23.176 -22.403 -23.580 1.00 81.62 207 PRO A CA 1
ATOM 1581 C C . PRO A 1 207 ? 23.791 -21.434 -24.601 1.00 81.62 207 PRO A C 1
ATOM 1583 O O . PRO A 1 207 ? 24.880 -20.919 -24.359 1.00 81.62 207 PRO A O 1
ATOM 1586 N N . ASN A 1 208 ? 23.048 -21.092 -25.661 1.00 84.62 208 ASN A N 1
ATOM 1587 C CA . ASN A 1 208 ? 23.481 -20.149 -26.693 1.00 84.62 208 ASN A CA 1
ATOM 1588 C C . ASN A 1 208 ? 23.612 -18.708 -26.177 1.00 84.62 208 ASN A C 1
ATOM 1590 O O . ASN A 1 208 ? 24.595 -18.054 -26.501 1.00 84.62 208 ASN A O 1
ATOM 1594 N N . GLU A 1 209 ? 22.699 -18.210 -25.338 1.00 85.12 209 GLU A N 1
ATOM 1595 C CA . GLU A 1 209 ? 22.831 -16.871 -24.730 1.00 85.12 209 GLU A CA 1
ATOM 1596 C C . GLU A 1 209 ? 24.037 -16.794 -23.775 1.00 85.12 209 GLU A C 1
ATOM 1598 O O . GLU A 1 209 ? 24.738 -15.780 -23.720 1.00 85.12 209 GLU A O 1
ATOM 1603 N N . ARG A 1 210 ? 24.342 -17.885 -23.060 1.00 87.50 210 ARG A N 1
ATOM 1604 C CA . ARG A 1 210 ? 25.540 -17.970 -22.211 1.00 87.50 210 ARG A CA 1
ATOM 1605 C C . ARG A 1 210 ? 26.819 -17.954 -23.048 1.00 87.50 210 ARG A C 1
ATOM 1607 O O . ARG A 1 210 ? 27.747 -17.220 -22.713 1.00 87.50 210 ARG A O 1
ATOM 1614 N N . ILE A 1 211 ? 26.850 -18.719 -24.139 1.00 90.31 211 ILE A N 1
ATOM 1615 C CA . ILE A 1 211 ? 27.974 -18.747 -25.083 1.00 90.31 211 ILE A CA 1
ATOM 1616 C C . ILE A 1 211 ? 28.134 -17.383 -25.763 1.00 90.31 211 ILE A C 1
ATOM 1618 O O . ILE A 1 211 ? 29.247 -16.888 -25.880 1.00 90.31 211 ILE A O 1
ATOM 1622 N N . ALA A 1 212 ? 27.035 -16.723 -26.135 1.00 91.56 212 ALA A N 1
ATOM 1623 C CA . ALA A 1 212 ? 27.029 -15.376 -26.704 1.00 91.56 212 ALA A CA 1
ATOM 1624 C C . ALA A 1 212 ? 27.690 -14.357 -25.770 1.00 91.56 212 ALA A C 1
ATOM 1626 O O . ALA A 1 212 ? 28.536 -13.573 -26.211 1.00 91.56 212 ALA A O 1
ATOM 1627 N N . LYS A 1 213 ? 27.360 -14.403 -24.473 1.00 91.50 213 LYS A N 1
ATOM 1628 C CA . LYS A 1 213 ? 28.001 -13.549 -23.468 1.00 91.50 213 LYS A CA 1
ATOM 1629 C C . LYS A 1 213 ? 29.490 -13.875 -23.307 1.00 91.50 213 LYS A C 1
ATOM 1631 O O . LYS A 1 213 ? 30.306 -12.962 -23.322 1.00 91.50 213 LYS A O 1
ATOM 1636 N N . GLN A 1 214 ? 29.852 -15.153 -23.181 1.00 92.56 214 GLN A N 1
ATOM 1637 C CA . GLN A 1 214 ? 31.256 -15.572 -23.050 1.00 92.56 214 GLN A CA 1
ATOM 1638 C C . GLN A 1 214 ? 32.091 -15.169 -24.272 1.00 92.56 214 GLN A C 1
ATOM 1640 O O . GLN A 1 214 ? 33.210 -14.681 -24.126 1.00 92.56 214 GLN A O 1
ATOM 1645 N N . ALA A 1 215 ? 31.522 -15.300 -25.469 1.00 94.06 215 ALA A N 1
ATOM 1646 C CA . ALA A 1 215 ? 32.137 -14.852 -26.707 1.00 94.06 215 ALA A CA 1
ATOM 1647 C C . ALA A 1 215 ? 32.314 -13.332 -26.746 1.00 94.06 215 ALA A C 1
ATOM 1649 O O . ALA A 1 215 ? 33.317 -12.858 -27.269 1.00 94.06 215 ALA A O 1
ATOM 1650 N N . LEU A 1 216 ? 31.382 -12.560 -26.173 1.00 94.38 216 LEU A N 1
ATOM 1651 C CA . LEU A 1 216 ? 31.519 -11.106 -26.046 1.00 94.38 216 LEU A CA 1
ATOM 1652 C C . LEU A 1 216 ? 32.664 -10.729 -25.113 1.00 94.38 216 LEU A C 1
ATOM 1654 O O . LEU A 1 216 ? 33.499 -9.908 -25.487 1.00 94.38 216 LEU A O 1
ATOM 1658 N N . ASP A 1 217 ? 32.743 -11.371 -23.950 1.00 93.50 217 ASP A N 1
ATOM 1659 C CA . ASP A 1 217 ? 33.821 -11.139 -22.989 1.00 93.50 217 ASP A CA 1
ATOM 1660 C C . ASP A 1 217 ? 35.193 -11.478 -23.616 1.00 93.50 217 ASP A C 1
ATOM 1662 O O . ASP A 1 217 ? 36.130 -10.681 -23.538 1.00 93.50 217 ASP A O 1
ATOM 1666 N N . ALA A 1 218 ? 35.297 -12.605 -24.331 1.00 92.62 218 ALA A N 1
ATOM 1667 C CA . ALA A 1 218 ? 36.515 -13.007 -25.039 1.00 92.62 218 ALA A CA 1
ATOM 1668 C C . ALA A 1 218 ? 36.867 -12.076 -26.215 1.00 92.62 218 ALA A C 1
ATOM 1670 O O . ALA A 1 218 ? 38.029 -11.712 -26.389 1.00 92.62 218 ALA A O 1
ATOM 1671 N N . ALA A 1 219 ? 35.876 -11.644 -26.999 1.00 94.31 219 ALA A N 1
ATOM 1672 C CA . ALA A 1 219 ? 36.082 -10.732 -28.123 1.00 94.31 219 ALA A CA 1
ATOM 1673 C C . ALA A 1 219 ? 36.565 -9.356 -27.657 1.00 94.31 219 ALA A C 1
ATOM 1675 O O . ALA A 1 219 ? 37.448 -8.771 -28.280 1.00 94.31 219 ALA A O 1
ATOM 1676 N N . ILE A 1 220 ? 36.030 -8.854 -26.542 1.00 93.88 220 ILE A N 1
ATOM 1677 C CA . ILE A 1 220 ? 36.495 -7.610 -25.923 1.00 93.88 220 ILE A CA 1
ATOM 1678 C C . ILE A 1 220 ? 37.911 -7.783 -25.364 1.00 93.88 220 ILE A C 1
ATOM 1680 O O . ILE A 1 220 ? 38.730 -6.882 -25.520 1.00 93.88 220 ILE A O 1
ATOM 1684 N N . ALA A 1 221 ? 38.230 -8.921 -24.746 1.00 92.12 221 ALA A N 1
ATOM 1685 C CA . ALA A 1 221 ? 39.577 -9.175 -24.237 1.00 92.12 221 ALA A CA 1
ATOM 1686 C C . ALA A 1 221 ? 40.626 -9.243 -25.362 1.00 92.12 221 ALA A C 1
ATOM 1688 O O . ALA A 1 221 ? 41.735 -8.743 -25.198 1.00 92.12 221 ALA A O 1
ATOM 1689 N N . GLN A 1 222 ? 40.271 -9.838 -26.504 1.00 93.12 222 GLN A N 1
ATOM 1690 C CA . GLN A 1 222 ? 41.198 -10.062 -27.612 1.00 93.12 222 GLN A CA 1
ATOM 1691 C C . GLN A 1 222 ? 41.290 -8.878 -28.587 1.00 93.12 222 GLN A C 1
ATOM 1693 O O . GLN A 1 222 ? 42.372 -8.558 -29.071 1.00 93.12 222 GLN A O 1
ATOM 1698 N N . PHE A 1 223 ? 40.160 -8.242 -28.898 1.00 92.25 223 PHE A N 1
ATOM 1699 C CA . PHE A 1 223 ? 40.042 -7.233 -29.959 1.00 92.25 223 PHE A CA 1
ATOM 1700 C C . PHE A 1 223 ? 39.453 -5.905 -29.470 1.00 92.25 223 PHE A C 1
ATOM 1702 O O . PHE A 1 223 ? 39.149 -5.026 -30.281 1.00 92.25 223 PHE A O 1
ATOM 1709 N N . GLY A 1 224 ? 39.232 -5.765 -28.162 1.00 90.00 224 GLY A N 1
ATOM 1710 C CA . GLY A 1 224 ? 38.617 -4.586 -27.576 1.00 90.00 224 GLY A CA 1
ATOM 1711 C C . GLY A 1 224 ? 39.458 -3.344 -27.810 1.00 90.00 224 GLY A C 1
ATOM 1712 O O . GLY A 1 224 ? 40.644 -3.298 -27.493 1.00 90.00 224 GLY A O 1
ATOM 1713 N N . ARG A 1 225 ? 38.814 -2.304 -28.329 1.00 87.94 225 ARG A N 1
ATOM 1714 C CA . ARG A 1 225 ? 39.422 -0.987 -28.511 1.00 87.94 225 ARG A CA 1
ATOM 1715 C C . ARG A 1 225 ? 38.546 0.082 -27.889 1.00 87.94 225 ARG A C 1
ATOM 1717 O O . ARG A 1 225 ? 37.324 -0.052 -27.856 1.00 87.94 225 ARG A O 1
ATOM 1724 N N . LYS A 1 226 ? 39.162 1.173 -27.444 1.00 83.81 226 LYS A N 1
ATOM 1725 C CA . LYS A 1 226 ? 38.420 2.394 -27.133 1.00 83.81 226 LYS A CA 1
ATOM 1726 C C . LYS A 1 226 ? 38.085 3.101 -28.438 1.00 83.81 226 LYS A C 1
ATOM 1728 O O . LYS A 1 226 ? 38.939 3.237 -29.310 1.00 83.81 226 LYS A O 1
ATOM 1733 N N . MET A 1 227 ? 36.846 3.547 -28.570 1.00 77.81 227 MET A N 1
ATOM 1734 C CA . MET A 1 227 ? 36.460 4.481 -29.619 1.00 77.81 227 MET A CA 1
ATOM 1735 C C . MET A 1 227 ? 36.235 5.837 -28.958 1.00 77.81 227 MET A C 1
ATOM 1737 O O . MET A 1 227 ? 35.356 5.957 -28.112 1.00 77.81 227 MET A O 1
ATOM 1741 N N . ALA A 1 228 ? 37.074 6.820 -29.291 1.00 57.72 228 ALA A N 1
ATOM 1742 C CA . ALA A 1 228 ? 36.917 8.187 -28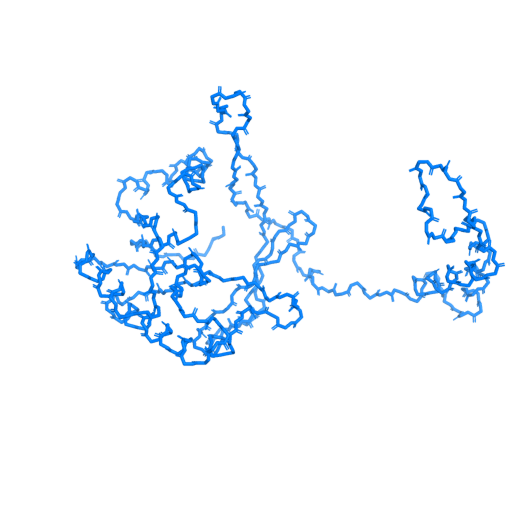.806 1.00 57.72 228 ALA A CA 1
ATOM 1743 C C . ALA A 1 228 ? 35.762 8.881 -29.550 1.00 57.72 228 ALA A C 1
ATOM 1745 O O . ALA A 1 228 ? 35.654 8.745 -30.770 1.00 57.72 228 ALA A O 1
ATOM 1746 N N . ASP A 1 229 ? 34.907 9.563 -28.784 1.00 57.12 229 ASP A N 1
ATOM 1747 C CA . ASP A 1 229 ? 33.863 10.513 -29.190 1.00 57.12 229 ASP A CA 1
ATOM 1748 C C . ASP A 1 229 ? 33.114 10.214 -30.491 1.00 57.12 229 ASP A C 1
ATOM 1750 O O . ASP A 1 229 ? 33.225 10.900 -31.507 1.00 57.12 229 ASP A O 1
ATOM 1754 N N . LYS A 1 230 ? 32.239 9.211 -30.418 1.00 57.09 230 LYS A N 1
ATOM 1755 C CA . LYS A 1 230 ? 31.037 9.172 -31.252 1.00 57.09 230 LYS A CA 1
ATOM 1756 C C . LYS A 1 230 ? 29.844 9.027 -30.320 1.00 57.09 230 LYS A C 1
ATOM 1758 O O . LYS A 1 230 ? 29.875 8.164 -29.448 1.00 57.09 230 LYS A O 1
ATOM 1763 N N . GLU A 1 231 ? 28.809 9.830 -30.551 1.00 61.84 231 GLU A N 1
ATOM 1764 C CA . GLU A 1 231 ? 27.547 9.965 -29.792 1.00 61.84 231 GLU A CA 1
ATOM 1765 C C . GLU A 1 231 ? 26.910 8.633 -29.331 1.00 61.84 231 GLU A C 1
ATOM 1767 O O . GLU A 1 231 ? 26.189 8.585 -28.341 1.00 61.84 231 GLU A O 1
ATOM 1772 N N . ASN A 1 232 ? 27.255 7.523 -29.992 1.00 69.44 232 ASN A N 1
ATOM 1773 C CA . ASN A 1 232 ? 26.704 6.188 -29.769 1.00 69.44 232 ASN A CA 1
ATOM 1774 C C . ASN A 1 232 ? 27.592 5.217 -28.958 1.00 69.44 232 ASN A C 1
ATOM 1776 O O . ASN A 1 232 ? 27.203 4.058 -28.802 1.00 69.44 232 ASN A O 1
ATOM 1780 N N . TYR A 1 233 ? 28.775 5.618 -28.464 1.00 74.06 233 TYR A N 1
ATOM 1781 C CA . TYR A 1 233 ? 29.692 4.704 -27.758 1.00 74.06 233 TYR A CA 1
ATOM 1782 C C . TYR A 1 233 ? 30.188 5.261 -26.412 1.00 74.06 233 TYR A C 1
ATOM 1784 O O . TYR A 1 233 ? 30.707 6.374 -26.359 1.00 74.06 233 TYR A O 1
ATOM 1792 N N . PRO A 1 234 ? 30.099 4.487 -25.313 1.00 69.75 234 PRO A N 1
ATOM 1793 C CA . PRO A 1 234 ? 30.553 4.935 -24.000 1.00 69.75 234 PRO A CA 1
ATOM 1794 C C . PRO A 1 234 ? 32.085 5.033 -23.926 1.00 69.75 234 PRO A C 1
ATOM 1796 O O . PRO A 1 234 ? 32.791 4.034 -24.073 1.00 69.75 234 PRO A O 1
ATOM 1799 N N . ALA A 1 235 ? 32.596 6.226 -23.608 1.00 70.12 235 ALA A N 1
ATOM 1800 C CA . ALA A 1 235 ? 34.031 6.535 -23.558 1.00 70.12 235 ALA A CA 1
ATOM 1801 C C . ALA A 1 235 ? 34.839 5.687 -22.548 1.00 70.12 235 ALA A C 1
ATOM 1803 O O . ALA A 1 235 ? 36.060 5.554 -22.657 1.00 70.12 235 ALA A O 1
ATOM 1804 N N . ASN A 1 236 ? 34.169 5.090 -21.559 1.00 80.00 236 ASN A N 1
ATOM 1805 C CA . ASN A 1 236 ? 34.783 4.301 -20.491 1.00 80.00 236 ASN A CA 1
ATOM 1806 C C . ASN A 1 236 ? 34.760 2.780 -20.730 1.00 80.00 236 ASN A C 1
ATOM 1808 O O . ASN A 1 236 ? 35.100 2.030 -19.815 1.00 80.00 236 ASN A O 1
ATOM 1812 N N . ARG A 1 237 ? 34.370 2.298 -21.920 1.00 80.62 237 ARG A N 1
ATOM 1813 C CA . ARG A 1 237 ? 34.318 0.856 -22.219 1.00 80.62 237 ARG A CA 1
ATOM 1814 C C . ARG A 1 237 ? 35.051 0.504 -23.508 1.00 80.62 237 ARG A C 1
ATOM 1816 O O . ARG A 1 237 ? 35.049 1.260 -24.474 1.00 80.62 237 ARG A O 1
ATOM 1823 N N . ASN A 1 238 ? 35.646 -0.686 -23.521 1.00 87.06 238 ASN A N 1
ATOM 1824 C CA . ASN A 1 238 ? 36.159 -1.281 -24.747 1.00 87.06 238 ASN A CA 1
ATOM 1825 C C . ASN A 1 238 ? 34.986 -1.790 -25.586 1.00 87.06 238 ASN A C 1
ATOM 1827 O O . ASN A 1 238 ? 34.073 -2.434 -25.068 1.00 87.06 238 ASN A O 1
ATOM 1831 N N . VAL A 1 239 ? 35.036 -1.514 -26.883 1.00 88.88 239 VAL A N 1
ATOM 1832 C CA . VAL A 1 239 ? 34.066 -1.990 -27.868 1.00 88.88 239 VAL A CA 1
ATOM 1833 C C . VAL A 1 239 ? 34.752 -2.950 -28.831 1.00 88.88 239 VAL A C 1
ATOM 1835 O O . VAL A 1 239 ? 35.961 -2.867 -29.058 1.00 88.88 23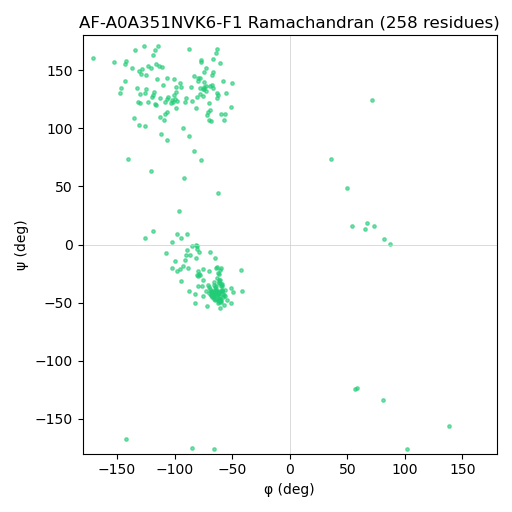9 VAL A O 1
ATOM 1838 N N . VAL A 1 240 ? 33.978 -3.864 -29.406 1.00 92.69 240 VAL A N 1
ATOM 1839 C CA . VAL A 1 240 ? 34.441 -4.839 -30.397 1.00 92.69 240 VAL A CA 1
ATOM 1840 C C . VAL A 1 240 ? 33.489 -4.836 -31.591 1.00 92.69 240 VAL A C 1
ATOM 1842 O O . VAL A 1 240 ? 32.308 -4.527 -31.435 1.00 92.69 240 VAL A O 1
ATOM 1845 N N . SER A 1 241 ? 33.993 -5.129 -32.793 1.00 91.56 241 SER A N 1
ATOM 1846 C CA . SER A 1 241 ? 33.127 -5.255 -33.968 1.00 91.56 241 SER A CA 1
ATOM 1847 C C . SER A 1 241 ? 32.211 -6.471 -33.836 1.00 91.56 241 SER A C 1
ATOM 1849 O O . SER A 1 241 ? 32.583 -7.497 -33.255 1.00 91.56 241 SER A O 1
ATOM 1851 N N . ILE A 1 242 ? 31.018 -6.365 -34.422 1.00 91.88 242 ILE A N 1
ATOM 1852 C CA . ILE A 1 242 ? 30.064 -7.473 -34.454 1.00 91.88 242 ILE A CA 1
ATOM 1853 C C . ILE A 1 242 ? 30.647 -8.700 -35.162 1.00 91.88 242 ILE A C 1
ATOM 1855 O O . ILE A 1 242 ? 30.392 -9.816 -34.726 1.00 91.88 242 ILE A O 1
ATOM 1859 N N . ASP A 1 243 ? 31.486 -8.509 -36.182 1.00 94.62 243 ASP A N 1
ATOM 1860 C CA . ASP A 1 243 ? 32.115 -9.606 -36.922 1.00 94.62 243 ASP A CA 1
ATOM 1861 C C . ASP A 1 243 ? 33.125 -10.377 -36.067 1.00 94.62 243 ASP A C 1
ATOM 1863 O O . ASP A 1 243 ? 33.115 -11.610 -36.058 1.00 94.62 243 ASP A O 1
ATOM 1867 N N . ASN A 1 244 ? 33.943 -9.673 -35.275 1.00 93.06 244 ASN A N 1
ATOM 1868 C CA . ASN A 1 244 ? 34.895 -10.308 -34.361 1.00 93.06 244 ASN A CA 1
ATOM 1869 C C . ASN A 1 244 ? 34.163 -11.085 -33.266 1.00 93.06 244 ASN A C 1
ATOM 1871 O O . ASN A 1 244 ? 34.511 -12.229 -32.974 1.00 93.06 244 ASN A O 1
ATOM 1875 N N . TRP A 1 245 ? 33.111 -10.493 -32.696 1.00 96.31 245 TRP A N 1
ATOM 1876 C CA . TRP A 1 245 ? 32.259 -11.191 -31.740 1.00 96.31 245 TRP A CA 1
ATOM 1877 C C . TRP A 1 245 ? 31.591 -12.424 -32.360 1.00 96.31 245 TRP A C 1
ATOM 1879 O O . TRP A 1 245 ? 31.644 -13.507 -31.780 1.00 96.31 245 TRP A O 1
ATOM 1889 N N . ARG A 1 246 ? 31.006 -12.286 -33.557 1.00 94.25 246 ARG A N 1
ATOM 1890 C CA . ARG A 1 246 ? 30.294 -13.361 -34.257 1.00 94.25 246 ARG A CA 1
ATOM 1891 C C . ARG A 1 246 ? 31.223 -14.519 -34.605 1.00 94.25 246 ARG A C 1
ATOM 1893 O O . ARG A 1 246 ? 30.823 -15.668 -34.450 1.00 94.25 246 ARG A O 1
ATOM 1900 N N . SER A 1 247 ? 32.453 -14.229 -35.021 1.00 92.88 247 SER A N 1
ATOM 1901 C CA . SER A 1 247 ? 33.477 -15.241 -35.292 1.00 92.88 247 SER A CA 1
ATOM 1902 C C . SER A 1 247 ? 33.787 -16.082 -34.046 1.00 92.88 247 SER A C 1
ATOM 1904 O O . SER A 1 247 ? 33.708 -17.312 -34.089 1.00 92.88 247 SER A O 1
ATOM 1906 N N . ILE A 1 248 ? 34.034 -15.433 -32.899 1.00 92.69 248 ILE A N 1
ATOM 1907 C CA . ILE A 1 248 ? 34.276 -16.136 -31.629 1.00 92.69 248 ILE A CA 1
ATOM 1908 C C . ILE A 1 248 ? 33.027 -16.891 -31.167 1.00 92.69 248 ILE A C 1
ATOM 1910 O O . ILE A 1 248 ? 33.131 -18.036 -30.732 1.00 92.69 248 ILE A O 1
ATOM 1914 N N . PHE A 1 249 ? 31.845 -16.285 -31.287 1.00 94.00 249 PHE A N 1
ATOM 1915 C CA . PHE A 1 249 ? 30.586 -16.913 -30.902 1.00 94.00 249 PHE A CA 1
ATOM 1916 C C . PHE A 1 249 ? 30.318 -18.193 -31.693 1.00 94.00 249 PHE A C 1
ATOM 1918 O O . PHE A 1 249 ? 30.020 -19.219 -31.090 1.00 94.00 249 PHE A O 1
ATOM 1925 N N . LEU A 1 250 ? 30.458 -18.158 -33.021 1.00 92.25 250 LEU A N 1
ATOM 1926 C CA . LEU A 1 250 ? 30.263 -19.335 -33.869 1.00 92.25 250 LEU A CA 1
ATOM 1927 C C . LEU A 1 250 ? 31.258 -20.443 -33.519 1.00 92.25 250 LEU A C 1
ATOM 1929 O O . LEU A 1 250 ? 30.852 -21.596 -33.404 1.00 92.25 250 LEU A O 1
ATOM 1933 N N . LYS A 1 251 ? 32.524 -20.089 -33.272 1.00 90.62 251 LYS A N 1
ATOM 1934 C CA . LYS A 1 251 ? 33.544 -21.046 -32.833 1.00 90.62 251 LYS A CA 1
ATOM 1935 C C . LYS A 1 251 ? 33.174 -21.696 -31.495 1.00 90.62 251 LYS A C 1
ATOM 1937 O O . LYS A 1 251 ? 33.043 -22.912 -31.425 1.00 90.62 251 LYS A O 1
ATOM 1942 N N . MET A 1 252 ? 32.903 -20.892 -30.464 1.00 90.06 252 MET A N 1
ATOM 1943 C CA . MET A 1 252 ? 32.521 -21.393 -29.137 1.00 90.06 252 MET A CA 1
ATOM 1944 C C . MET A 1 252 ? 31.215 -22.195 -29.164 1.00 90.06 252 MET A C 1
ATOM 1946 O O . MET A 1 252 ? 31.049 -23.146 -28.404 1.00 90.06 252 MET A O 1
ATOM 1950 N N . ARG A 1 253 ? 30.278 -21.829 -30.044 1.00 85.94 253 ARG A N 1
ATOM 1951 C CA . ARG A 1 253 ? 29.019 -22.550 -30.221 1.00 85.94 253 ARG A CA 1
ATOM 1952 C C . ARG A 1 253 ? 29.249 -23.934 -30.825 1.00 85.94 253 ARG A C 1
ATOM 1954 O O . ARG A 1 253 ? 28.702 -24.897 -30.292 1.00 85.94 253 ARG A O 1
ATOM 1961 N N . ILE A 1 254 ? 30.077 -24.044 -31.865 1.00 86.69 254 ILE A N 1
ATOM 1962 C CA . ILE A 1 254 ? 30.460 -25.333 -32.465 1.00 86.69 254 ILE A CA 1
ATOM 1963 C C . ILE A 1 254 ? 31.160 -26.212 -31.420 1.00 86.69 254 ILE A C 1
ATOM 1965 O O . ILE A 1 254 ? 30.743 -27.350 -31.212 1.00 86.69 254 ILE A O 1
ATOM 1969 N N . ASP A 1 255 ? 32.135 -25.656 -30.697 1.00 82.44 255 ASP A N 1
ATOM 1970 C CA . ASP A 1 255 ? 32.911 -26.377 -29.677 1.00 82.44 255 ASP A CA 1
ATOM 1971 C C . ASP A 1 255 ? 32.039 -26.864 -28.504 1.00 82.44 255 ASP A C 1
ATOM 1973 O O . ASP A 1 255 ? 32.325 -27.882 -27.876 1.00 82.44 255 ASP A O 1
ATOM 1977 N N . SER A 1 256 ? 30.944 -26.158 -28.211 1.00 76.44 256 SER A N 1
ATOM 1978 C CA . SER A 1 256 ? 30.013 -26.515 -27.135 1.00 76.44 256 SER A CA 1
ATOM 1979 C C . SER A 1 256 ? 28.993 -27.603 -27.499 1.00 76.44 256 SER A C 1
ATOM 1981 O O . SER A 1 256 ? 28.275 -28.075 -26.615 1.00 76.44 256 SER A O 1
ATOM 1983 N N . GLY A 1 257 ? 28.864 -27.965 -28.782 1.00 70.81 257 GLY A N 1
ATOM 1984 C CA . GLY A 1 257 ? 27.855 -28.920 -29.259 1.00 70.81 257 GLY A CA 1
ATOM 1985 C C . GLY A 1 257 ? 26.396 -28.453 -29.114 1.00 70.81 257 GLY A C 1
ATOM 1986 O O . GLY A 1 257 ? 25.476 -29.265 -29.240 1.00 70.81 257 GLY A O 1
ATOM 1987 N N . ALA A 1 258 ? 26.154 -27.166 -28.838 1.00 60.28 258 ALA A N 1
ATOM 1988 C CA . ALA A 1 258 ? 24.813 -26.611 -28.681 1.00 60.28 258 ALA A CA 1
ATOM 1989 C C . ALA A 1 258 ? 24.075 -26.556 -30.036 1.00 60.28 258 ALA A C 1
ATOM 1991 O O . ALA A 1 258 ? 24.393 -25.730 -30.897 1.00 60.28 258 ALA A O 1
ATOM 1992 N N . LYS A 1 259 ? 23.083 -27.440 -30.228 1.00 57.34 259 LYS A N 1
ATOM 1993 C CA . LYS A 1 259 ? 22.183 -27.425 -31.398 1.00 57.34 259 LYS A CA 1
ATOM 1994 C C . LYS A 1 259 ? 21.276 -26.180 -31.395 1.00 57.34 259 LYS A C 1
ATOM 1996 O O . LYS A 1 259 ? 21.154 -25.508 -30.369 1.00 57.34 259 LYS A O 1
ATOM 2001 N N . GLU A 1 260 ? 20.746 -25.840 -32.575 1.00 50.62 260 GLU A N 1
ATOM 2002 C CA . GLU A 1 260 ? 19.791 -24.733 -32.804 1.00 50.62 260 GLU A CA 1
ATOM 2003 C C . GLU A 1 260 ? 18.600 -24.736 -31.846 1.00 50.62 260 GLU A C 1
ATOM 2005 O O . GLU A 1 260 ? 18.048 -25.828 -31.582 1.00 50.62 260 GLU A O 1
#

Solvent-accessible surface area (backbone atoms only — not comparable to full-atom values): 14890 Å² total; per-residue (Å²): 130,96,65,92,80,78,92,58,26,32,40,36,35,31,23,57,60,50,62,81,66,51,50,52,43,56,50,29,40,34,74,75,37,54,76,55,40,63,50,47,77,62,73,32,55,44,78,40,52,49,67,41,28,36,35,52,78,58,46,55,49,48,52,52,66,75,56,67,92,59,71,34,45,33,38,39,39,35,29,47,86,42,25,27,49,94,47,46,58,72,38,68,66,40,42,50,41,25,53,50,41,52,48,48,53,30,62,75,43,70,32,48,74,46,75,41,68,60,65,30,96,54,67,91,74,37,68,46,58,37,69,65,58,71,68,71,50,56,65,40,73,47,77,46,78,56,90,83,39,32,36,41,30,31,79,38,44,76,93,54,86,62,67,55,72,48,45,26,35,73,48,77,33,82,75,50,61,50,98,85,67,46,80,39,67,31,48,36,84,38,82,43,88,69,80,62,90,63,67,85,60,75,78,74,75,44,73,66,56,51,44,46,51,53,17,42,56,50,27,34,73,76,61,38,39,75,56,81,89,46,103,87,53,65,78,91,46,66,46,57,57,69,65,57,27,49,55,43,25,53,50,54,37,61,77,64,70,66,74,134

Foldseek 3Di:
DPDDDDQAAEEEEQLDDAPVVCVQVVLQCCVVPVVVVVVVVVNSYHYHRHQAQLLDDPRLVVVCVVDDPGLHAEYEAPAPVSHNPPADLADPSSVVSSLVSVVVSCVSNVHYYHHHADFDPPCVVGGDGDCVVVVSDQWDWDWDDDPQKIKTFIPHHNPDDGGDIWIWGWDKDWDAADPVRHTDIDTDIDTDPDDCVPPPPPPPCDPLNVLLVVLQVVQCVVPWDADPDDPPDDRPGTDGDPVSSVVSSVVSCVVVVDDD